Protein AF-A0A944F3D8-F1 (afdb_monomer_lite)

Foldseek 3Di:
DPDDPPDDDPDPDDDDDQQFKEKEWEWEADPDKAKWFKDKDKADPVRNDDDDTTDIDIPGDIDIDIDGQDVVIWMKMWIATHPRFKIKIFATDHDGRNHYYYHYHPADDFAKDDANRQVDAWDDDPQKTKHFIAGGAHPDPGIGMWGPQPPDPFKWKKKWKDKQNHTQWIDTTRMIMRPNHDPDWTKMKMKMWMAGRCVRNVRYGTFIFMFIDGDDDDDPDDDDDGDGDGDGDD

Structure (mmCIF, N/CA/C/O backbone):
data_AF-A0A944F3D8-F1
#
_entry.id   AF-A0A944F3D8-F1
#
loop_
_atom_site.group_PDB
_atom_site.id
_atom_site.type_symbol
_atom_site.label_atom_id
_atom_site.label_alt_id
_atom_site.label_comp_id
_atom_site.label_asym_id
_atom_site.label_entity_id
_atom_site.label_seq_id
_atom_site.pdbx_PDB_ins_code
_atom_site.Cartn_x
_atom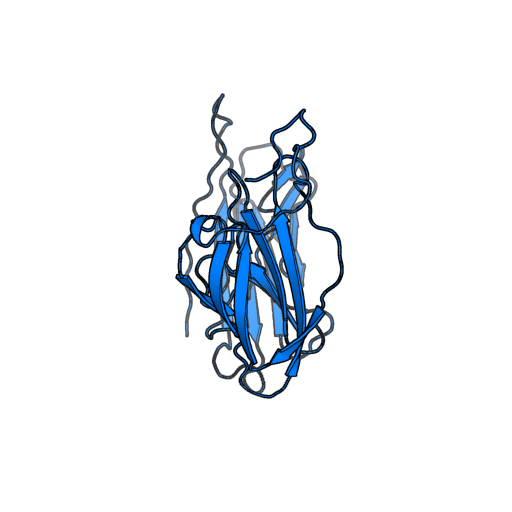_site.Cartn_y
_atom_site.Cartn_z
_atom_site.occupancy
_atom_site.B_iso_or_equiv
_atom_site.auth_seq_id
_atom_site.auth_comp_id
_atom_site.auth_asym_id
_atom_site.auth_atom_id
_atom_site.pdbx_PDB_model_num
ATOM 1 N N . MET A 1 1 ? -17.986 14.673 23.028 1.00 47.50 1 MET A N 1
ATOM 2 C CA . MET A 1 1 ? -17.639 15.920 22.305 1.00 47.50 1 MET A CA 1
ATOM 3 C C . MET A 1 1 ? -16.130 16.013 22.165 1.00 47.50 1 MET A C 1
ATOM 5 O O . MET A 1 1 ? -15.442 16.136 23.172 1.00 47.50 1 MET A O 1
ATOM 9 N N . TRP A 1 2 ? -15.619 15.924 20.935 1.00 53.28 2 TRP A N 1
ATOM 10 C CA . TRP A 1 2 ? -14.207 16.185 20.637 1.00 53.28 2 TRP A CA 1
ATOM 11 C C . TRP A 1 2 ? -13.794 17.576 21.138 1.00 53.28 2 TRP A C 1
ATOM 13 O O . TRP A 1 2 ? -14.621 18.493 21.067 1.00 53.28 2 TRP A O 1
ATOM 23 N N . PRO A 1 3 ? -12.556 17.759 21.633 1.00 54.84 3 PRO A N 1
ATOM 24 C CA . PRO A 1 3 ? -12.085 19.068 22.068 1.00 54.84 3 PRO A CA 1
ATOM 25 C C . PRO A 1 3 ? -12.292 20.096 20.952 1.00 54.84 3 PRO A C 1
ATOM 27 O O . PRO A 1 3 ? -11.832 19.899 19.827 1.00 54.84 3 PRO A O 1
ATOM 30 N N . GLN A 1 4 ? -13.005 21.183 21.245 1.00 52.41 4 GLN A N 1
ATOM 31 C CA . GLN A 1 4 ? -13.040 22.328 20.341 1.00 52.41 4 GLN A CA 1
ATOM 32 C C . GLN A 1 4 ? -11.686 23.034 20.398 1.00 52.41 4 GLN A C 1
ATOM 34 O O . GLN A 1 4 ? -11.132 23.241 21.479 1.00 52.41 4 GLN A O 1
ATOM 39 N N . CYS A 1 5 ? -11.153 23.421 19.239 1.00 55.41 5 CYS A N 1
ATOM 40 C CA . CYS A 1 5 ? -9.926 24.207 19.171 1.00 55.41 5 CYS A CA 1
ATOM 41 C C . CYS A 1 5 ? -10.058 25.479 20.029 1.00 55.41 5 CYS A C 1
ATOM 43 O O . CYS A 1 5 ? -10.957 26.286 19.802 1.00 55.41 5 CYS A O 1
ATOM 45 N N . GLY A 1 6 ? -9.150 25.665 20.993 1.00 65.12 6 GLY A N 1
ATOM 46 C CA . GLY A 1 6 ? -9.018 26.907 21.766 1.00 65.12 6 GLY A CA 1
ATOM 47 C C . GLY A 1 6 ? -9.742 26.970 23.116 1.00 65.12 6 GLY A C 1
ATOM 48 O O . GLY A 1 6 ? -9.673 28.010 23.765 1.00 65.12 6 GLY A O 1
ATOM 49 N N . ALA A 1 7 ? -10.392 25.897 23.579 1.00 69.50 7 ALA A N 1
ATOM 50 C CA . ALA A 1 7 ? -11.001 25.855 24.912 1.00 69.50 7 ALA A CA 1
ATOM 51 C C . ALA A 1 7 ? -10.661 24.554 25.651 1.00 69.50 7 ALA A C 1
ATOM 53 O O . ALA A 1 7 ? -10.756 23.469 25.082 1.00 69.50 7 ALA A O 1
ATOM 54 N N . ILE A 1 8 ? -10.302 24.662 26.935 1.00 72.31 8 ILE A N 1
ATOM 55 C CA . ILE A 1 8 ? -10.185 23.499 27.822 1.00 72.31 8 ILE A CA 1
ATOM 56 C C . ILE A 1 8 ? -11.603 23.138 28.296 1.00 72.31 8 ILE A C 1
ATOM 58 O O . ILE A 1 8 ? -12.266 23.989 28.900 1.00 72.31 8 ILE A O 1
ATOM 62 N N . PRO A 1 9 ? -12.104 21.920 28.023 1.00 71.69 9 PRO A N 1
ATOM 63 C CA . PRO A 1 9 ? -13.428 21.502 28.471 1.00 71.69 9 PRO A CA 1
ATOM 64 C C . PRO A 1 9 ? -13.556 21.526 29.999 1.00 71.69 9 PRO A C 1
ATOM 66 O O . PRO A 1 9 ? -12.615 21.191 30.714 1.00 71.69 9 PRO A O 1
ATOM 69 N N . LYS A 1 10 ? -14.745 21.885 30.506 1.00 79.75 10 LYS A N 1
ATOM 70 C CA . LYS A 1 10 ? -15.047 21.840 31.951 1.00 79.75 10 LYS A CA 1
ATOM 71 C C . LYS A 1 10 ? -15.019 20.416 32.516 1.00 79.75 10 LYS A C 1
ATOM 73 O O . LYS A 1 10 ? -14.740 20.244 33.695 1.00 79.75 10 LYS A O 1
ATOM 78 N N . ASP A 1 11 ? -15.317 19.429 31.675 1.00 80.69 11 ASP A N 1
ATOM 79 C CA . ASP A 1 11 ? -15.163 18.011 31.975 1.00 80.69 11 ASP A CA 1
ATOM 80 C C . ASP A 1 11 ? -14.028 17.449 31.118 1.00 80.69 11 ASP A C 1
ATOM 82 O O . ASP A 1 11 ? -14.107 17.441 29.889 1.00 80.69 11 ASP A O 1
ATOM 86 N N . LEU A 1 12 ? -12.957 17.016 31.779 1.00 80.56 12 LEU A N 1
ATOM 87 C CA . LEU A 1 12 ? -11.797 16.402 31.129 1.00 80.56 12 LEU A CA 1
ATOM 88 C C . LEU A 1 12 ? -12.032 14.916 30.822 1.00 80.56 12 LEU A C 1
ATOM 90 O O . LEU A 1 12 ? -11.209 14.282 30.160 1.00 80.56 12 LEU A O 1
ATOM 94 N N . THR A 1 13 ? -13.148 14.356 31.289 1.00 85.56 13 THR A N 1
ATOM 95 C CA . THR A 1 13 ? -13.528 12.968 31.058 1.00 85.56 13 THR A CA 1
ATOM 96 C C . THR A 1 13 ? -14.177 12.849 29.688 1.00 85.56 13 THR A C 1
ATOM 98 O O . THR A 1 13 ? -15.330 13.218 29.480 1.00 85.56 13 THR A O 1
ATOM 101 N N . TYR A 1 14 ? -13.442 12.297 28.728 1.00 80.25 14 TYR A N 1
ATOM 102 C CA . TYR A 1 14 ? -14.012 11.964 27.431 1.00 80.25 14 TYR A CA 1
ATOM 103 C C . TYR A 1 14 ? -14.506 10.515 27.421 1.00 80.25 14 TYR A C 1
ATOM 105 O O . TYR A 1 14 ? -13.712 9.577 27.476 1.00 80.25 14 TYR A O 1
ATOM 113 N N . GLN A 1 15 ? -15.824 10.338 27.322 1.00 85.69 15 GLN A N 1
ATOM 114 C CA . GLN A 1 15 ? -16.461 9.045 27.069 1.00 85.69 15 GLN A CA 1
ATOM 115 C C . GLN A 1 15 ? -17.162 9.111 25.709 1.00 85.69 15 GLN A C 1
ATOM 117 O O . GLN A 1 15 ? -18.172 9.810 25.592 1.00 85.69 15 GLN A O 1
ATOM 122 N N . PRO A 1 16 ? -16.633 8.445 24.668 1.00 85.25 16 PRO A N 1
ATOM 123 C CA . PRO A 1 16 ? -17.233 8.510 23.345 1.00 85.25 16 PRO A CA 1
ATOM 124 C C . PRO A 1 16 ? -18.620 7.858 23.349 1.00 85.25 16 PRO A C 1
ATOM 126 O O . PRO A 1 16 ? -18.793 6.716 23.782 1.00 85.25 16 PRO A O 1
ATOM 129 N N . GLY A 1 17 ? -19.615 8.578 22.835 1.00 87.44 17 GLY A N 1
ATOM 130 C CA . GLY A 1 17 ? -20.945 8.024 22.601 1.00 87.44 17 GLY A CA 1
ATOM 131 C C . GLY A 1 17 ? -20.974 7.067 21.404 1.00 87.44 17 GLY A C 1
ATOM 132 O O . GLY A 1 17 ? -20.078 7.057 20.561 1.00 87.44 17 GLY A O 1
ATOM 133 N N . LYS A 1 18 ? -22.070 6.308 21.256 1.00 88.19 18 LYS A N 1
ATOM 134 C CA . LYS A 1 18 ? -22.269 5.379 20.120 1.00 88.19 18 LYS A CA 1
ATOM 135 C C . LYS A 1 18 ? -22.139 6.053 18.748 1.00 88.19 18 LYS A C 1
ATOM 137 O O . LYS A 1 18 ? -21.688 5.429 17.801 1.00 88.19 18 LYS A O 1
ATOM 142 N N . ASN A 1 19 ? -22.502 7.332 18.654 1.00 91.31 19 ASN A N 1
ATOM 143 C CA . ASN A 1 19 ? -22.429 8.117 17.420 1.00 91.31 19 ASN A CA 1
ATOM 144 C C . ASN A 1 19 ? -21.061 8.794 17.205 1.00 91.31 19 ASN A C 1
ATOM 146 O O . ASN A 1 19 ? -20.907 9.535 16.242 1.00 91.31 19 ASN A O 1
ATOM 150 N N . GLU A 1 20 ? -20.087 8.584 18.095 1.00 91.12 20 GLU A N 1
ATOM 151 C CA . GLU A 1 20 ? -18.711 9.100 17.975 1.00 91.12 20 GLU A CA 1
ATOM 152 C C . GLU A 1 20 ? -17.702 7.989 17.619 1.00 91.12 20 GLU A C 1
ATOM 154 O O . GLU A 1 20 ? -16.513 8.265 17.425 1.00 91.12 20 GLU A O 1
ATOM 159 N N . LEU A 1 21 ? -18.185 6.745 17.514 1.00 95.69 21 LEU A N 1
ATOM 160 C CA . LEU A 1 21 ? -17.429 5.562 17.117 1.00 95.69 21 LEU A CA 1
ATOM 161 C C . LEU A 1 21 ? -18.091 4.885 15.919 1.00 95.69 21 LEU A C 1
ATOM 163 O O . LEU A 1 21 ? -19.311 4.905 15.780 1.00 95.69 21 LEU A O 1
ATOM 167 N N . ALA A 1 22 ? -17.288 4.238 15.088 1.00 96.88 22 ALA A N 1
ATOM 168 C CA . ALA A 1 22 ? -17.744 3.204 14.175 1.00 96.88 22 ALA A CA 1
ATOM 169 C C . ALA A 1 22 ? -17.203 1.851 14.639 1.00 96.88 22 ALA A C 1
ATOM 171 O O . ALA A 1 22 ? -16.115 1.777 15.215 1.00 96.88 22 ALA A O 1
ATOM 172 N N . VAL A 1 23 ? -17.973 0.802 14.377 1.00 97.62 23 VAL A N 1
ATOM 173 C CA . VAL A 1 23 ? -17.627 -0.584 14.690 1.00 97.62 23 VAL A CA 1
ATOM 174 C C . VAL A 1 23 ? -17.182 -1.276 13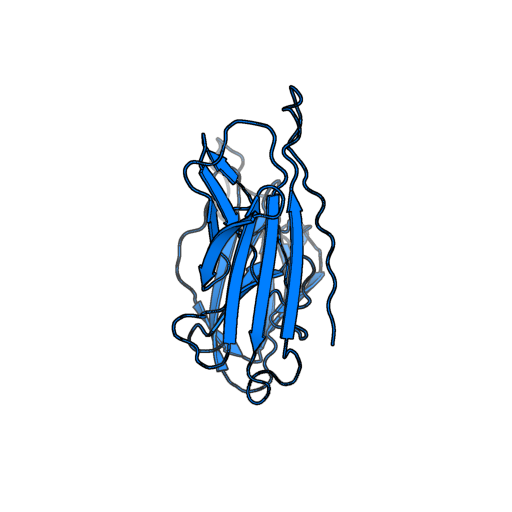.408 1.00 97.62 23 VAL A C 1
ATOM 176 O O . VAL A 1 23 ? -17.880 -1.211 12.392 1.00 97.62 23 VAL A O 1
ATOM 179 N N . LEU A 1 24 ? -16.025 -1.927 13.445 1.00 96.19 24 LEU A N 1
ATOM 180 C CA . LEU A 1 24 ? -15.514 -2.729 12.341 1.00 96.19 24 LEU A CA 1
ATOM 181 C C . LEU A 1 24 ? -15.376 -4.178 12.798 1.00 96.19 24 LEU A C 1
ATOM 183 O O . LEU A 1 24 ? -14.632 -4.461 13.734 1.00 96.19 24 LEU A O 1
ATOM 187 N N . ASP A 1 25 ? -16.061 -5.096 12.123 1.00 97.75 25 ASP A N 1
ATOM 188 C CA . ASP A 1 25 ? -15.779 -6.523 12.264 1.00 97.75 25 ASP A CA 1
ATOM 189 C C . ASP A 1 25 ? -14.608 -6.863 11.345 1.00 97.75 25 ASP A C 1
ATOM 191 O O . ASP A 1 25 ? -14.768 -7.076 10.136 1.00 97.75 25 ASP A O 1
ATOM 195 N N . THR A 1 26 ? -13.409 -6.835 11.921 1.00 95.50 26 THR A N 1
ATOM 196 C CA . THR A 1 26 ? -12.155 -7.000 11.196 1.00 95.50 26 THR A CA 1
ATOM 197 C C . THR A 1 26 ? -11.782 -8.474 11.114 1.00 95.50 26 THR A C 1
ATOM 199 O O . THR A 1 26 ? -11.637 -9.159 12.128 1.00 95.50 26 THR A O 1
ATOM 202 N N . LYS A 1 27 ? -11.592 -8.961 9.888 1.00 95.12 27 LYS A N 1
ATOM 203 C CA . LYS A 1 27 ? -11.207 -10.338 9.567 1.00 95.12 27 LYS A CA 1
ATOM 204 C C . LYS A 1 27 ? -9.865 -10.348 8.852 1.00 95.12 27 LYS A C 1
ATOM 206 O O . LYS A 1 27 ? -9.711 -9.781 7.768 1.00 95.12 27 LYS A O 1
ATOM 211 N N . PHE A 1 28 ? -8.908 -11.036 9.449 1.00 93.19 28 PHE A N 1
ATOM 212 C CA . PHE A 1 28 ? -7.548 -11.192 8.964 1.00 93.19 28 PHE A CA 1
ATOM 213 C C . PHE A 1 28 ? -7.392 -12.598 8.385 1.00 93.19 28 PHE A C 1
ATOM 215 O O . PHE A 1 28 ? -7.315 -13.585 9.120 1.00 93.19 28 PHE A O 1
ATOM 222 N N . HIS A 1 29 ? -7.373 -12.705 7.059 1.00 91.31 29 HIS A N 1
ATOM 223 C CA . HIS A 1 29 ? -7.367 -13.989 6.361 1.00 91.31 29 HIS A CA 1
ATOM 224 C C . HIS A 1 29 ? -5.953 -14.575 6.269 1.00 91.31 29 HIS A C 1
ATOM 226 O O . HIS A 1 29 ? -4.955 -13.860 6.209 1.00 91.31 29 HIS A O 1
ATOM 232 N N . GLY A 1 30 ? -5.861 -15.904 6.231 1.00 86.62 30 GLY A N 1
ATOM 233 C CA . GLY A 1 30 ? -4.598 -16.617 6.056 1.00 86.62 30 GLY A CA 1
ATOM 234 C C . GLY A 1 30 ? -4.835 -18.098 5.785 1.00 86.62 30 GLY A C 1
ATOM 235 O O . GLY A 1 30 ? -5.598 -18.746 6.494 1.00 86.62 30 GLY A O 1
ATOM 236 N N . GLY A 1 31 ? -4.184 -18.648 4.755 1.00 80.19 31 GLY A N 1
ATOM 237 C CA . GLY A 1 31 ? -4.341 -20.066 4.394 1.00 80.19 31 GLY A CA 1
ATOM 238 C C . GLY A 1 31 ? -3.665 -21.039 5.369 1.00 80.19 31 GLY A C 1
ATOM 239 O O . GLY A 1 31 ? -3.974 -22.228 5.368 1.00 80.19 31 GLY A O 1
ATOM 240 N N . LYS A 1 32 ? -2.726 -20.544 6.183 1.00 81.19 32 LYS A N 1
ATOM 241 C CA . LYS A 1 32 ? -2.022 -21.269 7.247 1.00 81.19 32 LYS A CA 1
ATOM 242 C C . LYS A 1 32 ? -1.715 -20.299 8.393 1.00 81.19 32 LYS A C 1
ATOM 244 O O . LYS A 1 32 ? -1.596 -19.101 8.123 1.00 81.19 32 LYS A O 1
ATOM 249 N N . PRO A 1 33 ? -1.528 -20.796 9.629 1.00 87.88 33 PRO A N 1
ATOM 250 C CA . PRO A 1 33 ? -1.064 -19.970 10.730 1.00 87.88 33 PRO A CA 1
ATOM 251 C C . PRO A 1 33 ? 0.238 -19.238 10.394 1.00 87.88 33 PRO A C 1
ATOM 253 O O . PRO A 1 33 ? 1.210 -19.867 9.973 1.00 87.88 33 PRO A O 1
ATOM 256 N N . ALA A 1 34 ? 0.256 -17.921 10.581 1.00 86.88 34 ALA A N 1
ATOM 257 C CA . ALA A 1 34 ? 1.432 -17.089 10.348 1.00 86.88 34 ALA A CA 1
ATOM 258 C C . ALA A 1 34 ? 1.452 -15.909 11.318 1.00 86.88 34 ALA A C 1
ATOM 260 O O . ALA A 1 34 ? 0.409 -15.335 11.624 1.00 86.88 34 ALA A O 1
ATOM 261 N N . ASP A 1 35 ? 2.638 -15.531 11.783 1.00 91.38 35 ASP A N 1
ATOM 262 C CA . ASP A 1 35 ? 2.817 -14.261 12.481 1.00 91.38 35 ASP A CA 1
ATOM 263 C C . ASP A 1 35 ? 2.851 -13.112 11.453 1.00 91.38 35 ASP A C 1
ATOM 265 O O . ASP A 1 35 ? 3.217 -13.303 10.288 1.00 91.38 35 ASP A O 1
ATOM 269 N N . GLY A 1 36 ? 2.494 -11.913 11.897 1.00 91.62 36 GLY A N 1
ATOM 270 C CA . GLY A 1 36 ? 2.729 -10.674 11.169 1.00 91.62 36 GLY A CA 1
ATOM 271 C C . GLY A 1 36 ? 2.482 -9.452 12.045 1.00 91.62 36 GLY A C 1
ATOM 272 O O . GLY A 1 36 ? 2.533 -9.545 13.277 1.00 91.62 36 GLY A O 1
ATOM 273 N N . GLY A 1 37 ? 2.262 -8.307 11.409 1.00 93.12 37 GLY A N 1
ATOM 274 C CA . GLY A 1 37 ? 2.194 -7.016 12.088 1.00 93.12 37 GLY A CA 1
ATOM 275 C C . GLY A 1 37 ? 1.069 -6.132 11.570 1.00 93.12 37 GLY A C 1
ATOM 276 O O . GLY A 1 37 ? 0.794 -6.145 10.375 1.00 93.12 37 GLY A O 1
ATOM 277 N N . GLU A 1 38 ? 0.461 -5.344 12.446 1.00 92.75 38 GLU A N 1
ATOM 278 C CA . GLU A 1 38 ? -0.573 -4.357 12.130 1.00 92.75 38 GLU A CA 1
ATOM 279 C C . GLU A 1 38 ? -0.166 -2.990 12.673 1.00 92.75 38 GLU A C 1
ATOM 281 O O . GLU A 1 38 ? 0.207 -2.851 13.832 1.00 92.75 38 GLU A O 1
ATOM 286 N N . PHE A 1 39 ? -0.274 -1.956 11.853 1.00 93.50 39 PHE A N 1
ATOM 287 C CA . PHE A 1 39 ? -0.114 -0.580 12.283 1.00 93.50 39 PHE A CA 1
ATOM 288 C C . PHE A 1 39 ? -1.303 0.244 11.802 1.00 93.50 39 PHE A C 1
ATOM 290 O O . PHE A 1 39 ? -1.504 0.396 10.597 1.00 93.50 39 PHE A O 1
ATOM 297 N N . ARG A 1 40 ? -2.070 0.803 12.741 1.00 93.19 40 ARG A N 1
ATOM 298 C CA . ARG A 1 40 ? -3.222 1.668 12.469 1.00 93.19 40 ARG A CA 1
ATOM 299 C C . ARG A 1 40 ? -3.009 3.032 13.108 1.00 93.19 40 ARG A C 1
ATOM 301 O O . ARG A 1 40 ? -2.614 3.126 14.267 1.00 93.19 40 ARG A O 1
ATOM 308 N N . TYR A 1 41 ? -3.332 4.093 12.378 1.00 93.25 41 TYR A N 1
ATOM 309 C CA . TYR A 1 41 ? -3.311 5.450 12.916 1.00 93.25 41 TYR A CA 1
ATOM 310 C C . TYR A 1 41 ? -4.425 6.315 12.336 1.00 93.25 41 TYR A C 1
ATOM 312 O O . TYR A 1 41 ? -4.889 6.115 11.208 1.00 93.25 41 TYR A O 1
ATOM 320 N N . SER A 1 42 ? -4.850 7.299 13.124 1.00 92.75 42 SER A N 1
ATOM 321 C CA . SER A 1 42 ? -5.776 8.328 12.675 1.00 92.75 42 SER A CA 1
ATOM 322 C C . SER A 1 42 ? -5.024 9.457 11.978 1.00 92.75 42 SER A C 1
ATOM 324 O O . SER A 1 42 ? -3.909 9.826 12.342 1.00 92.75 42 SER A O 1
ATOM 326 N N . ILE A 1 43 ? -5.661 10.015 10.958 1.00 91.75 43 ILE A N 1
ATOM 327 C CA . ILE A 1 43 ? -5.212 11.190 10.224 1.00 91.75 43 ILE A CA 1
ATOM 328 C C . ILE A 1 43 ? -6.202 12.300 10.548 1.00 91.75 43 ILE A C 1
ATOM 330 O O . ILE A 1 43 ? -7.396 12.178 10.263 1.00 91.75 43 ILE A O 1
ATOM 334 N N . THR A 1 44 ? -5.701 13.378 11.135 1.00 90.88 44 THR A N 1
ATOM 335 C CA . THR A 1 44 ? -6.473 14.583 11.467 1.00 90.88 44 THR A CA 1
ATOM 336 C C . THR A 1 44 ? -5.782 15.814 10.888 1.00 90.88 44 THR A C 1
ATOM 338 O O . THR A 1 44 ? -4.636 15.731 10.446 1.00 90.88 44 THR A O 1
ATOM 341 N N . ASP A 1 45 ? -6.449 16.967 10.911 1.00 86.38 45 ASP A N 1
ATOM 342 C CA . ASP A 1 45 ? -5.843 18.226 10.457 1.00 86.38 45 ASP A CA 1
ATOM 343 C C . ASP A 1 45 ? -4.613 18.609 11.298 1.00 86.38 45 ASP A C 1
ATOM 345 O O . ASP A 1 45 ? -3.627 19.125 10.775 1.00 86.38 45 ASP A O 1
ATOM 349 N N . ASN A 1 46 ? -4.643 18.306 12.599 1.00 84.38 46 ASN A N 1
ATOM 350 C CA . ASN A 1 46 ? -3.537 18.567 13.520 1.00 84.38 46 ASN A CA 1
ATOM 351 C C . ASN A 1 46 ? -2.389 17.560 13.374 1.00 84.38 46 ASN A C 1
ATOM 353 O O . ASN A 1 46 ? -1.233 17.913 13.594 1.00 84.38 46 ASN A O 1
ATOM 357 N N . PHE A 1 47 ? -2.706 16.318 13.006 1.00 85.12 47 PHE A N 1
ATOM 358 C CA . PHE A 1 47 ? -1.744 15.228 12.862 1.00 85.12 47 PHE A CA 1
ATOM 359 C C . PHE A 1 47 ? -1.972 14.511 11.526 1.00 85.12 47 PHE A C 1
ATOM 361 O O . PHE A 1 47 ? -2.681 13.501 11.471 1.00 85.12 47 PHE A O 1
ATOM 368 N N . PRO A 1 48 ? -1.385 15.026 10.429 1.00 86.50 48 PRO A N 1
ATOM 369 C CA . PRO A 1 48 ? -1.570 14.458 9.096 1.00 86.50 48 PRO A CA 1
ATOM 370 C C . PRO A 1 48 ? -0.684 13.228 8.831 1.00 86.50 48 PRO A C 1
ATOM 372 O O . PRO A 1 48 ? -0.714 12.681 7.729 1.00 86.50 48 PRO A O 1
ATOM 375 N N . VAL A 1 49 ? 0.128 12.814 9.810 1.00 85.50 49 VAL A N 1
ATOM 376 C CA . VAL A 1 49 ? 1.088 11.709 9.715 1.00 85.50 49 VAL A CA 1
ATOM 377 C C . VAL A 1 49 ? 0.946 10.772 10.912 1.00 85.50 49 VAL A C 1
ATOM 379 O O . VAL A 1 49 ? 0.702 11.224 12.029 1.00 85.50 49 VAL A O 1
ATOM 382 N N . GLY A 1 50 ? 1.128 9.475 10.670 1.00 85.25 50 GLY A N 1
ATOM 383 C CA . GLY A 1 50 ? 1.226 8.456 11.712 1.00 85.25 50 GLY A CA 1
ATOM 384 C C . GLY A 1 50 ? 2.678 8.118 12.024 1.00 85.25 50 GLY A C 1
ATOM 385 O O . GLY A 1 50 ? 3.508 8.045 11.119 1.00 85.25 50 GLY A O 1
ATOM 386 N N . PHE A 1 51 ? 2.976 7.877 13.297 1.00 85.56 51 PHE A N 1
ATOM 387 C CA . PHE A 1 51 ? 4.268 7.374 13.753 1.00 85.56 51 PHE A CA 1
ATOM 388 C C . PHE A 1 51 ? 4.046 6.228 14.738 1.00 85.56 51 PHE A C 1
ATOM 390 O O . PHE A 1 51 ? 3.189 6.327 15.614 1.00 85.56 51 PHE A O 1
ATOM 397 N N . GLY A 1 52 ? 4.808 5.148 14.593 1.00 88.19 52 GLY A N 1
ATOM 398 C CA . GLY A 1 52 ? 4.702 3.977 15.452 1.00 88.19 52 GLY A CA 1
ATOM 399 C C . GLY A 1 52 ? 5.383 2.758 14.847 1.00 88.19 52 GLY A C 1
ATOM 400 O O . GLY A 1 52 ? 6.184 2.873 13.918 1.00 88.19 52 GLY A O 1
ATOM 401 N N . PHE A 1 53 ? 5.066 1.594 15.399 1.00 88.12 53 PHE A N 1
ATOM 402 C CA . PHE A 1 53 ? 5.583 0.298 14.978 1.00 88.12 53 PHE A CA 1
ATOM 403 C C . PHE A 1 53 ? 4.421 -0.687 14.799 1.00 88.12 53 PHE A C 1
ATOM 405 O O . PHE A 1 53 ? 3.396 -0.529 15.463 1.00 88.12 53 PHE A O 1
ATOM 412 N N . PRO A 1 54 ? 4.559 -1.698 13.923 1.00 90.88 54 PRO A N 1
ATOM 413 C CA . PRO A 1 54 ? 3.556 -2.746 13.806 1.00 90.88 54 PRO A CA 1
ATOM 414 C C . PRO A 1 54 ? 3.393 -3.523 15.119 1.00 90.88 54 PRO A C 1
ATOM 416 O O . PRO A 1 54 ? 4.366 -4.033 15.678 1.00 90.88 54 PRO A O 1
ATOM 419 N N . GLU A 1 55 ? 2.157 -3.642 15.589 1.00 92.31 55 GLU A N 1
ATOM 420 C CA . GLU A 1 55 ? 1.759 -4.524 16.678 1.00 92.31 55 GLU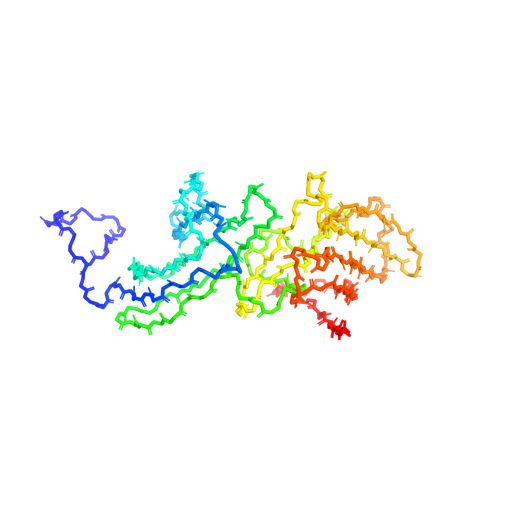 A CA 1
ATOM 421 C C . GLU A 1 55 ? 1.644 -5.963 16.179 1.00 92.31 55 GLU A C 1
ATOM 423 O O . GLU A 1 55 ? 1.231 -6.216 15.048 1.00 92.31 55 GLU A O 1
ATOM 428 N N . LYS A 1 56 ? 2.014 -6.930 17.022 1.00 93.25 56 LYS A N 1
ATOM 429 C CA . LYS A 1 56 ? 2.013 -8.340 16.631 1.00 93.25 56 LYS A CA 1
ATOM 430 C C . LYS A 1 56 ? 0.584 -8.857 16.458 1.00 93.25 56 LYS A C 1
ATOM 432 O O . LYS A 1 56 ? -0.224 -8.778 17.379 1.00 93.25 56 LYS A O 1
ATOM 437 N N . ILE A 1 57 ? 0.333 -9.518 15.334 1.00 92.31 57 ILE A N 1
ATOM 438 C CA . ILE A 1 57 ? -0.890 -10.280 15.079 1.00 92.31 57 ILE A CA 1
ATOM 439 C C . ILE A 1 57 ? -0.540 -11.677 14.558 1.00 92.31 57 ILE A C 1
ATOM 441 O O . ILE A 1 57 ? 0.522 -11.895 13.970 1.00 92.31 57 ILE A O 1
ATOM 445 N N . ARG A 1 58 ? -1.423 -12.648 14.797 1.00 92.69 58 ARG A N 1
ATOM 446 C CA . ARG A 1 58 ? -1.327 -13.994 14.230 1.00 92.69 58 ARG A CA 1
ATOM 447 C C . ARG A 1 58 ? -2.527 -14.250 13.330 1.00 92.69 58 ARG A C 1
ATOM 449 O O . ARG A 1 58 ? -3.657 -14.109 13.772 1.00 92.69 58 ARG A O 1
ATOM 456 N N . PHE A 1 59 ? -2.266 -14.642 12.092 1.00 89.31 59 PHE A N 1
ATOM 457 C CA . PHE A 1 59 ? -3.273 -14.977 11.090 1.00 89.31 59 PHE A CA 1
ATOM 458 C C . PHE A 1 59 ? -3.604 -16.477 11.129 1.00 89.31 59 PHE A C 1
ATOM 460 O O . PHE A 1 59 ? -2.701 -17.266 11.416 1.00 89.31 59 PHE A O 1
ATOM 467 N N . PRO A 1 60 ? -4.833 -16.892 10.770 1.00 92.75 60 PRO A N 1
ATOM 468 C CA . PRO A 1 60 ? -6.010 -16.036 10.635 1.00 92.75 60 PRO A CA 1
ATOM 469 C C . PRO A 1 60 ? -6.503 -15.537 12.005 1.00 92.75 60 PRO A C 1
ATOM 471 O O . PRO A 1 60 ? -6.289 -16.199 13.021 1.00 92.75 60 PRO A O 1
ATOM 474 N N . ALA A 1 61 ? -7.170 -14.386 12.026 1.00 94.06 61 ALA A N 1
ATOM 475 C CA . ALA A 1 61 ? -7.761 -13.810 13.234 1.00 94.06 61 ALA A CA 1
ATOM 476 C C . ALA A 1 61 ? -9.021 -13.003 12.913 1.00 94.06 61 ALA A C 1
ATOM 478 O O . ALA A 1 61 ? -9.195 -12.525 11.793 1.00 94.06 61 ALA A O 1
ATOM 479 N N . GLU A 1 62 ? -9.868 -12.810 13.919 1.00 96.31 62 GLU A N 1
ATOM 480 C CA . GLU A 1 62 ? -11.014 -11.906 13.862 1.00 96.31 62 GLU A CA 1
ATOM 481 C C . GLU A 1 62 ? -11.045 -11.045 15.126 1.00 96.31 62 GLU A C 1
ATOM 483 O O . GLU A 1 62 ? -10.698 -11.514 16.216 1.00 96.31 62 GLU A O 1
ATOM 488 N N . ARG A 1 63 ? -11.427 -9.777 14.978 1.00 96.56 63 ARG A N 1
ATOM 489 C CA . ARG A 1 63 ? -11.537 -8.817 16.078 1.00 96.56 63 ARG A CA 1
ATOM 490 C C . ARG A 1 63 ? -12.570 -7.750 15.743 1.00 96.56 63 ARG A C 1
ATOM 492 O O . ARG A 1 63 ? -12.634 -7.285 14.611 1.00 96.56 63 ARG A O 1
ATOM 499 N N . THR A 1 64 ? -13.323 -7.320 16.749 1.00 97.62 64 THR A N 1
ATOM 500 C CA . THR A 1 64 ? -14.139 -6.108 16.653 1.00 97.62 64 THR A CA 1
ATOM 501 C C . THR A 1 64 ? -13.287 -4.896 17.013 1.00 97.62 64 THR A C 1
ATOM 503 O O . THR A 1 64 ? -12.805 -4.783 18.142 1.00 97.62 64 THR A O 1
ATOM 506 N N . ASP A 1 65 ? -13.121 -3.985 16.060 1.00 95.38 65 ASP A N 1
ATOM 507 C CA . ASP A 1 65 ? -12.420 -2.722 16.247 1.00 95.38 65 ASP A CA 1
ATOM 508 C C . ASP A 1 65 ? -13.410 -1.572 16.430 1.00 95.38 65 ASP A C 1
ATOM 510 O O . ASP A 1 65 ? -14.440 -1.491 15.758 1.00 95.38 65 ASP A O 1
ATOM 514 N N . TYR A 1 66 ? -13.059 -0.633 17.305 1.00 95.31 66 TYR A N 1
ATOM 515 C CA . TYR A 1 66 ? -13.789 0.618 17.481 1.00 95.31 66 TYR A CA 1
ATOM 516 C C . TYR A 1 66 ? -12.911 1.768 17.005 1.00 95.31 66 TYR A C 1
ATOM 518 O O . TYR A 1 66 ? -11.831 1.999 17.551 1.00 95.31 66 TYR A O 1
ATOM 526 N N . VAL A 1 67 ? -13.373 2.501 15.995 1.00 94.88 67 VAL A N 1
ATOM 527 C CA . VAL A 1 67 ? -12.626 3.620 15.408 1.00 94.88 67 VAL A CA 1
ATOM 528 C C . VAL A 1 67 ? -13.360 4.932 15.635 1.00 94.88 67 VAL A C 1
ATOM 530 O O . VAL A 1 67 ? -14.579 5.011 15.493 1.00 94.88 67 VAL A O 1
ATOM 533 N N . SER A 1 68 ? -12.625 5.984 15.988 1.00 93.00 68 SER A N 1
ATOM 534 C CA . SER A 1 68 ? -13.200 7.320 16.133 1.00 93.00 68 SER A CA 1
ATOM 535 C C . SER A 1 68 ? -13.612 7.935 14.798 1.00 93.00 68 SER A C 1
ATOM 537 O O . SER A 1 68 ? -13.016 7.664 13.752 1.00 93.00 68 SER A O 1
ATOM 539 N N . THR A 1 69 ? -14.640 8.784 14.855 1.00 93.88 69 THR A N 1
ATOM 540 C CA . THR A 1 69 ? -15.298 9.372 13.678 1.00 93.88 69 THR A CA 1
ATOM 541 C C . THR A 1 69 ? -15.347 10.900 13.744 1.00 93.88 69 THR A C 1
ATOM 543 O O . THR A 1 69 ? -16.377 11.507 13.440 1.00 93.88 69 THR A O 1
ATOM 546 N N . GLY A 1 70 ? -14.269 11.534 14.215 1.00 88.38 70 GLY A N 1
ATOM 547 C CA . GLY A 1 70 ? -14.175 12.992 14.279 1.00 88.38 70 GLY A CA 1
ATOM 548 C C . GLY A 1 70 ? -14.365 13.651 12.907 1.00 88.38 70 GLY A C 1
ATOM 549 O O . GLY A 1 70 ? -14.110 13.051 11.863 1.00 88.38 70 GLY A O 1
ATOM 550 N N . SER A 1 71 ? -14.813 14.909 12.888 1.00 86.19 71 SER A N 1
ATOM 551 C CA . SER A 1 71 ? -14.970 15.657 11.634 1.00 86.19 71 SER A CA 1
ATOM 552 C C . SER A 1 71 ? -13.634 15.759 10.894 1.00 86.19 71 SER A C 1
ATOM 554 O O . SER A 1 71 ? -12.633 16.148 11.487 1.00 86.19 71 SER A O 1
ATOM 556 N N . GLY A 1 72 ? -13.613 15.393 9.610 1.00 86.56 72 GLY A N 1
ATOM 557 C CA . GLY A 1 72 ? -12.392 15.376 8.792 1.00 86.56 72 GLY A CA 1
ATOM 558 C C . GLY A 1 72 ? -11.398 14.257 9.136 1.00 86.56 72 GLY A C 1
ATOM 559 O O . GLY A 1 72 ? -10.421 14.075 8.408 1.00 86.56 72 GLY A O 1
ATOM 560 N N . GLN A 1 73 ? -11.653 13.475 10.191 1.00 92.44 73 GLN A N 1
ATOM 561 C CA . GLN A 1 73 ? -10.789 12.377 10.597 1.00 92.44 73 GLN A CA 1
ATOM 562 C C . GLN A 1 73 ? -10.860 11.233 9.584 1.00 92.44 73 GLN A C 1
ATOM 564 O O . GLN A 1 73 ? -11.935 10.780 9.181 1.00 92.44 73 GLN A O 1
ATOM 569 N N . ARG A 1 74 ? -9.687 10.735 9.209 1.00 93.56 74 ARG A N 1
ATOM 570 C CA . ARG A 1 74 ? -9.512 9.522 8.408 1.00 93.56 74 ARG A CA 1
ATOM 571 C C . ARG A 1 74 ? -8.668 8.517 9.175 1.00 93.56 74 ARG A C 1
ATOM 573 O O . ARG A 1 74 ? -8.051 8.855 10.183 1.00 93.56 74 ARG A O 1
ATOM 580 N N . TRP A 1 75 ? -8.624 7.295 8.679 1.00 93.81 75 TRP A N 1
ATOM 581 C CA . TRP A 1 75 ? -7.778 6.232 9.208 1.00 93.81 75 TRP A CA 1
ATOM 582 C C . TRP A 1 75 ? -6.858 5.700 8.130 1.00 93.81 75 TRP A C 1
ATOM 584 O O . TRP A 1 75 ? -7.200 5.753 6.953 1.00 93.81 75 TRP A O 1
ATOM 594 N N . HIS A 1 76 ? -5.694 5.204 8.521 1.00 93.56 76 HIS A N 1
ATOM 595 C CA . HIS A 1 76 ? -4.819 4.455 7.637 1.00 93.56 76 HIS A CA 1
ATOM 596 C C . HIS A 1 76 ? -4.227 3.264 8.378 1.00 93.56 76 HIS A C 1
ATOM 598 O O . HIS A 1 76 ? -3.928 3.342 9.572 1.00 93.56 76 HIS A O 1
ATOM 604 N N . GLU A 1 77 ? -4.067 2.172 7.646 1.00 93.88 77 GLU A N 1
ATOM 605 C CA . GLU A 1 77 ? -3.623 0.886 8.151 1.00 93.88 77 GLU A CA 1
ATOM 606 C C . GLU A 1 77 ? -2.557 0.309 7.230 1.00 93.88 77 GLU A C 1
ATOM 608 O O . GLU A 1 77 ? -2.695 0.343 6.005 1.00 93.88 77 GLU A O 1
ATOM 613 N N . SER A 1 78 ? -1.506 -0.236 7.827 1.00 93.19 78 SER A N 1
ATOM 614 C CA . SER A 1 78 ? -0.524 -1.081 7.162 1.00 93.19 78 SER A CA 1
ATOM 615 C C . SER A 1 78 ? -0.447 -2.409 7.899 1.00 93.19 78 SER A C 1
ATOM 617 O O . SER A 1 78 ? -0.263 -2.446 9.116 1.00 93.19 78 SER A O 1
ATOM 619 N N . LEU A 1 79 ? -0.615 -3.502 7.165 1.00 93.38 79 LEU A N 1
ATOM 620 C CA . LEU A 1 79 ? -0.509 -4.849 7.693 1.00 93.38 79 LEU A CA 1
ATOM 621 C C . LEU A 1 79 ? 0.572 -5.610 6.954 1.00 93.38 79 LEU A C 1
ATOM 623 O O . LEU A 1 79 ? 0.703 -5.497 5.742 1.00 93.38 79 LEU A O 1
ATOM 627 N N . THR A 1 80 ? 1.278 -6.472 7.664 1.00 92.25 80 THR A N 1
ATOM 628 C CA . THR A 1 80 ? 2.264 -7.392 7.102 1.00 92.25 80 THR A CA 1
ATOM 629 C C . THR A 1 80 ? 1.882 -8.824 7.442 1.00 92.25 80 THR A C 1
ATOM 631 O O . THR A 1 80 ? 1.469 -9.103 8.567 1.00 92.25 80 THR A O 1
ATOM 634 N N . SER A 1 81 ? 2.004 -9.731 6.472 1.00 85.75 81 SER A N 1
ATOM 635 C CA . SER A 1 81 ? 1.725 -11.161 6.651 1.00 85.75 81 SER A CA 1
ATOM 636 C C . SER A 1 81 ? 2.948 -12.022 6.339 1.00 85.75 81 SER A C 1
ATOM 638 O O . SER A 1 81 ? 3.705 -11.755 5.396 1.00 85.75 81 SER A O 1
ATOM 640 N N . GLY A 1 82 ? 3.139 -13.071 7.148 1.00 72.38 82 GLY A N 1
ATOM 641 C CA . GLY A 1 82 ? 4.395 -13.810 7.217 1.00 72.38 82 GLY A CA 1
ATOM 642 C C . GLY A 1 82 ? 5.516 -12.919 7.764 1.00 72.38 82 GLY A C 1
ATOM 643 O O . GLY A 1 82 ? 5.270 -11.757 8.077 1.00 72.38 82 GLY A O 1
ATOM 644 N N . PRO A 1 83 ? 6.758 -13.412 7.870 1.00 64.62 83 PRO A N 1
ATOM 645 C CA . PRO A 1 83 ? 7.910 -12.596 8.266 1.00 64.62 83 PRO A CA 1
ATOM 646 C C . PRO A 1 83 ? 8.238 -11.521 7.200 1.00 64.62 83 PRO A C 1
ATOM 648 O O . PRO A 1 83 ? 9.236 -11.624 6.501 1.00 64.62 83 PRO A O 1
ATOM 651 N N . GLY A 1 84 ? 7.363 -10.523 7.028 1.00 63.19 84 GLY A N 1
ATOM 652 C CA . GLY A 1 84 ? 7.495 -9.401 6.095 1.00 63.19 84 GLY A CA 1
ATOM 653 C C . GLY A 1 84 ? 7.208 -9.704 4.622 1.00 63.19 84 GLY A C 1
ATOM 654 O O . GLY A 1 84 ? 7.497 -8.866 3.780 1.00 63.19 84 GLY A O 1
ATOM 655 N N . ALA A 1 85 ? 6.645 -10.868 4.276 1.00 80.56 85 ALA A N 1
ATOM 656 C CA . ALA A 1 85 ? 6.560 -11.289 2.874 1.00 80.56 85 ALA A CA 1
ATOM 657 C C . ALA A 1 85 ? 5.668 -10.374 2.016 1.00 80.56 85 ALA A C 1
ATOM 659 O O . ALA A 1 85 ? 6.025 -10.065 0.881 1.00 80.56 85 ALA A O 1
ATOM 660 N N . ILE A 1 86 ? 4.515 -9.953 2.546 1.00 88.81 86 ILE A N 1
ATOM 661 C CA . ILE A 1 86 ? 3.610 -9.002 1.889 1.00 88.81 86 ILE A CA 1
ATOM 662 C C . ILE A 1 86 ? 3.142 -7.966 2.903 1.00 88.81 86 ILE A C 1
ATOM 664 O O . ILE A 1 86 ? 2.680 -8.329 3.984 1.00 88.81 86 ILE A O 1
ATOM 668 N N . GLU A 1 87 ? 3.205 -6.697 2.514 1.00 92.50 87 GLU A N 1
ATOM 669 C CA . GLU A 1 87 ? 2.556 -5.568 3.173 1.00 92.50 87 GLU A CA 1
ATOM 670 C C . GLU A 1 87 ? 1.278 -5.190 2.407 1.00 92.50 87 GLU A C 1
ATOM 672 O O . GLU A 1 87 ? 1.327 -5.051 1.189 1.00 92.50 87 GLU A O 1
ATOM 677 N N . GLN A 1 88 ? 0.154 -4.983 3.092 1.00 93.62 88 GLN A N 1
ATOM 678 C CA . GLN A 1 88 ? -1.059 -4.355 2.560 1.00 93.62 88 GLN A CA 1
ATOM 679 C C . GLN A 1 88 ? -1.261 -3.011 3.240 1.00 93.62 88 GLN A C 1
ATOM 681 O O . GLN A 1 88 ? -1.274 -2.933 4.465 1.00 93.62 88 GLN A O 1
ATOM 686 N N . ARG A 1 89 ? -1.472 -1.963 2.452 1.00 93.75 89 ARG A N 1
ATOM 687 C CA . ARG A 1 89 ? -1.841 -0.639 2.954 1.00 93.75 89 ARG A CA 1
ATOM 688 C C . ARG A 1 89 ? -3.272 -0.325 2.576 1.00 93.75 89 ARG A C 1
ATOM 690 O O . ARG A 1 89 ? -3.629 -0.464 1.405 1.00 93.75 89 ARG A O 1
ATOM 697 N N . SER A 1 90 ? -4.067 0.137 3.533 1.00 93.06 90 SER A N 1
ATOM 698 C CA . SER A 1 90 ? -5.416 0.620 3.255 1.00 93.06 90 SER A CA 1
ATOM 699 C C . SER A 1 90 ? -5.364 1.902 2.435 1.00 93.06 90 SER A C 1
ATOM 701 O O . SER A 1 90 ? -4.344 2.584 2.346 1.00 93.06 90 SER A O 1
ATOM 703 N N . GLY A 1 91 ? -6.524 2.320 1.949 1.00 91.88 91 GLY A N 1
ATOM 704 C CA . GLY A 1 91 ? -6.777 3.709 1.620 1.00 91.88 91 GLY A CA 1
ATOM 705 C C . GLY A 1 91 ? -6.690 4.639 2.826 1.00 91.88 91 GLY A C 1
ATOM 706 O O . GLY A 1 91 ? -6.029 4.363 3.831 1.00 91.88 91 GLY A O 1
ATOM 707 N N . THR A 1 92 ? -7.431 5.740 2.743 1.00 91.94 92 THR A N 1
ATOM 708 C CA . THR A 1 92 ? -7.661 6.622 3.895 1.00 91.94 92 THR A CA 1
ATOM 709 C C . THR A 1 92 ? -9.152 6.789 4.201 1.00 91.94 92 THR A C 1
ATOM 711 O O . THR A 1 92 ? -9.692 7.885 4.023 1.00 91.94 92 THR A O 1
ATOM 714 N N . PRO A 1 93 ? -9.863 5.707 4.576 1.00 91.81 93 PRO A N 1
ATOM 715 C CA . PRO A 1 93 ? -11.302 5.765 4.794 1.00 91.81 93 PRO A CA 1
ATOM 716 C C . PRO A 1 93 ? -11.675 6.743 5.913 1.00 91.81 93 PRO A C 1
ATOM 718 O O . PRO A 1 93 ? -10.959 6.899 6.905 1.00 91.81 93 PRO A O 1
ATOM 721 N N . ALA A 1 94 ? -12.831 7.380 5.746 1.00 92.44 94 ALA A N 1
ATOM 722 C CA . ALA A 1 94 ? -13.533 8.074 6.815 1.00 92.44 94 ALA A CA 1
ATOM 723 C C . ALA A 1 94 ? -14.711 7.204 7.260 1.00 92.44 94 ALA A C 1
ATOM 725 O O . ALA A 1 94 ? -15.481 6.726 6.424 1.00 92.44 94 ALA A O 1
ATOM 726 N N . SER A 1 95 ? -14.857 7.020 8.568 1.00 91.56 95 SER A N 1
ATOM 727 C CA . SER A 1 95 ? -15.949 6.236 9.142 1.00 91.56 95 SER A CA 1
ATOM 728 C C . SER A 1 95 ? -17.066 7.149 9.627 1.00 91.56 95 SER A C 1
ATOM 730 O O . SER A 1 95 ? -16.819 8.233 10.158 1.00 91.56 95 SER A O 1
ATOM 732 N N . ARG A 1 96 ? -18.315 6.706 9.470 1.00 94.19 96 ARG A N 1
ATOM 733 C CA . ARG A 1 96 ? -19.483 7.421 9.994 1.00 94.19 96 ARG A CA 1
ATOM 734 C C . ARG A 1 96 ? -19.776 6.959 11.420 1.00 94.19 96 ARG A C 1
ATOM 736 O O . ARG A 1 96 ? -19.861 5.761 11.669 1.00 94.19 96 ARG A O 1
ATOM 743 N N . GLY A 1 97 ? -19.983 7.894 12.340 1.00 95.56 97 GLY A N 1
ATOM 744 C CA . GLY A 1 97 ? -20.381 7.572 13.711 1.00 95.56 97 GLY A CA 1
ATOM 745 C C . GLY A 1 97 ? -21.668 6.742 13.776 1.00 95.56 97 GLY A C 1
ATOM 746 O O . GLY A 1 97 ? -22.609 6.995 13.019 1.00 95.56 97 GLY A O 1
ATOM 747 N N . GLY A 1 98 ? -21.694 5.733 14.645 1.00 95.88 98 GLY A N 1
ATOM 748 C CA . GLY A 1 98 ? -22.776 4.757 14.785 1.00 95.88 98 GLY A CA 1
ATOM 749 C C . GLY A 1 98 ? -22.845 3.710 13.671 1.00 95.88 98 GLY A C 1
ATOM 750 O O . GLY A 1 98 ? -23.752 2.882 13.686 1.00 95.88 98 GLY A O 1
ATOM 751 N N . SER A 1 99 ? -21.932 3.742 12.692 1.00 96.56 99 SER A N 1
ATOM 752 C CA . SER A 1 99 ? -21.897 2.727 11.636 1.00 96.56 99 SER A CA 1
ATOM 753 C C . SER A 1 99 ? -21.252 1.428 12.104 1.00 96.56 99 SER A C 1
ATOM 755 O O . SER A 1 99 ? -20.442 1.409 13.032 1.00 96.56 99 SER A O 1
ATOM 757 N N . HIS A 1 100 ? -21.618 0.351 11.416 1.00 97.31 100 HIS A N 1
ATOM 758 C CA . HIS A 1 100 ? -21.055 -0.980 11.578 1.00 97.31 100 HIS A CA 1
ATOM 759 C C . HIS A 1 100 ? -20.738 -1.522 10.184 1.00 97.31 100 HIS A C 1
ATOM 761 O O . HIS A 1 100 ? -21.607 -1.500 9.310 1.00 97.31 100 HIS A O 1
ATOM 767 N N . ALA A 1 101 ? -19.498 -1.944 9.954 1.00 94.69 101 ALA A N 1
ATOM 768 C CA . ALA A 1 101 ? -19.063 -2.511 8.682 1.00 94.69 101 ALA A CA 1
ATOM 769 C C . ALA A 1 101 ? -18.110 -3.697 8.884 1.00 94.69 101 ALA A C 1
ATOM 771 O O . ALA A 1 101 ? -17.491 -3.833 9.934 1.00 94.69 101 ALA A O 1
ATOM 772 N N . GLU A 1 102 ? -17.961 -4.533 7.858 1.00 94.81 102 GLU A N 1
ATOM 773 C CA . GLU A 1 102 ? -16.888 -5.529 7.815 1.00 94.81 102 GLU A CA 1
ATOM 774 C C . GLU A 1 102 ? -15.613 -4.920 7.217 1.00 94.81 102 GLU A C 1
ATOM 776 O O . GLU A 1 102 ? -15.669 -4.203 6.212 1.00 94.81 102 GLU A O 1
ATOM 781 N N . LEU A 1 103 ? -14.456 -5.282 7.772 1.00 93.81 103 LEU A N 1
ATOM 782 C CA . LEU A 1 103 ? -13.138 -4.985 7.209 1.00 93.81 103 LEU A CA 1
ATOM 783 C C . LEU A 1 103 ? -12.392 -6.299 6.988 1.00 93.81 103 LEU A C 1
ATOM 785 O O . LEU A 1 103 ? -12.241 -7.101 7.900 1.00 93.81 103 LEU A O 1
ATOM 789 N N . ASN A 1 104 ? -11.940 -6.555 5.763 1.00 93.94 104 ASN A N 1
ATOM 790 C CA . ASN A 1 104 ? -11.274 -7.809 5.424 1.00 93.94 104 ASN A CA 1
ATOM 791 C C . ASN A 1 104 ? -9.857 -7.537 4.925 1.00 93.94 104 ASN A C 1
ATOM 793 O O . ASN A 1 104 ? -9.683 -6.744 4.004 1.00 93.94 104 ASN A O 1
ATOM 797 N N . TRP A 1 105 ? -8.888 -8.260 5.476 1.00 93.50 105 TRP A N 1
ATOM 798 C CA . TRP A 1 105 ? -7.475 -8.178 5.113 1.00 93.50 105 TRP A CA 1
ATOM 799 C C . TRP A 1 105 ? -6.955 -9.505 4.571 1.00 93.50 105 TRP A C 1
ATOM 801 O O . TRP A 1 105 ? -7.278 -10.565 5.104 1.00 93.50 105 TRP A O 1
ATOM 811 N N . PHE A 1 106 ? -6.112 -9.443 3.542 1.00 90.88 106 PHE A N 1
ATOM 812 C CA . PHE A 1 106 ? -5.490 -10.581 2.858 1.00 90.88 106 PHE A CA 1
ATOM 813 C C . PHE A 1 106 ? -6.488 -11.558 2.225 1.00 90.88 106 PHE A C 1
ATOM 815 O O . PHE A 1 106 ? -6.219 -12.758 2.109 1.00 90.88 106 PHE A O 1
ATOM 822 N N . LYS A 1 107 ? -7.645 -11.058 1.776 1.00 87.31 107 LYS A N 1
ATOM 823 C CA . LYS A 1 107 ? -8.554 -11.869 0.963 1.00 87.31 107 LYS A CA 1
ATOM 824 C C . LYS A 1 107 ? -7.914 -12.200 -0.396 1.00 87.31 107 LYS A C 1
ATOM 826 O O . LYS A 1 107 ? -7.431 -11.292 -1.074 1.00 87.31 107 LYS A O 1
ATOM 831 N N . PRO A 1 108 ? -7.937 -13.469 -0.838 1.00 79.50 108 PRO A N 1
ATOM 832 C CA . PRO A 1 108 ? -7.561 -13.811 -2.208 1.00 79.50 108 PRO A CA 1
ATOM 833 C C . PRO A 1 108 ? -8.556 -13.188 -3.206 1.00 79.50 108 PRO A C 1
ATOM 835 O O . PRO A 1 108 ? -9.727 -13.006 -2.883 1.00 79.50 108 PRO A O 1
ATOM 838 N N . VAL A 1 109 ? -8.175 -12.876 -4.445 1.00 82.88 109 VAL A N 1
ATOM 839 C CA . VAL A 1 109 ? -6.877 -13.054 -5.130 1.00 82.88 109 VAL A CA 1
ATOM 840 C C . VAL A 1 109 ? -6.043 -11.770 -5.036 1.00 82.88 109 VAL A C 1
ATOM 842 O O . VAL A 1 109 ? -6.603 -10.681 -5.104 1.00 82.88 109 VAL A O 1
ATOM 845 N N . LEU A 1 110 ? -4.713 -11.883 -4.922 1.00 87.38 110 LEU A N 1
ATOM 846 C CA . LEU A 1 110 ? -3.826 -10.714 -4.950 1.00 87.38 110 LEU A CA 1
ATOM 847 C C . LEU A 1 110 ? -3.711 -10.150 -6.372 1.00 87.38 110 LEU A C 1
ATOM 849 O O . LEU A 1 110 ? -3.466 -10.898 -7.320 1.00 87.38 110 LEU A O 1
ATOM 853 N N . HIS A 1 111 ? -3.838 -8.837 -6.523 1.00 86.06 111 HIS A N 1
ATOM 854 C CA . HIS A 1 111 ? -3.784 -8.152 -7.806 1.00 86.06 111 HIS A CA 1
ATOM 855 C C . HIS A 1 111 ? -3.109 -6.775 -7.716 1.00 86.06 111 HIS A C 1
ATOM 857 O O . HIS A 1 111 ? -3.107 -6.121 -6.675 1.00 86.06 111 HIS A O 1
ATOM 863 N N . PRO A 1 112 ? -2.583 -6.248 -8.832 1.00 87.31 112 PRO A N 1
ATOM 864 C CA . PRO A 1 112 ? -2.088 -4.880 -8.860 1.00 87.31 112 PRO A CA 1
ATOM 865 C C . PRO A 1 112 ? -3.193 -3.863 -8.533 1.00 87.31 112 PRO A C 1
ATOM 867 O O . PRO A 1 112 ? -4.259 -3.870 -9.155 1.00 87.31 112 PRO A O 1
ATOM 870 N N . TRP A 1 113 ? -2.919 -2.933 -7.617 1.00 87.56 113 TRP A N 1
ATOM 871 C CA . TRP A 1 113 ? -3.830 -1.842 -7.253 1.00 87.56 113 TRP A CA 1
ATOM 872 C C . TRP A 1 113 ? -3.044 -0.562 -6.936 1.00 87.56 113 TRP A C 1
ATOM 874 O O . TRP A 1 113 ? -1.953 -0.625 -6.378 1.00 87.56 113 TRP A O 1
ATOM 884 N N . LEU A 1 114 ? -3.551 0.606 -7.357 1.00 87.12 114 LEU A N 1
ATOM 885 C CA . LEU A 1 114 ? -2.992 1.919 -6.973 1.00 87.12 114 LEU A CA 1
ATOM 886 C C . LEU A 1 114 ? -3.975 2.595 -6.030 1.00 87.12 114 LEU A C 1
ATOM 888 O O . LEU A 1 114 ? -4.736 3.467 -6.455 1.00 87.12 114 LEU A O 1
ATOM 892 N N . GLY A 1 115 ? -3.990 2.149 -4.782 1.00 84.81 115 GLY A N 1
ATOM 893 C CA . GLY A 1 115 ? -4.915 2.684 -3.803 1.00 84.81 115 GLY A CA 1
ATOM 894 C C . GLY A 1 115 ? -4.522 4.065 -3.302 1.00 84.81 115 GLY A C 1
ATOM 895 O O . GLY A 1 115 ? -3.421 4.567 -3.555 1.00 84.81 115 GLY A O 1
ATOM 896 N N . THR A 1 116 ? -5.426 4.702 -2.563 1.00 85.44 116 THR A N 1
ATOM 897 C CA . THR A 1 116 ? -5.196 6.068 -2.064 1.00 85.44 116 THR A CA 1
ATOM 898 C C . THR A 1 116 ? -4.113 6.142 -0.983 1.00 85.44 116 THR A C 1
ATOM 900 O O . THR A 1 116 ? -3.537 7.208 -0.773 1.00 85.44 116 THR A O 1
ATOM 903 N N . GLY A 1 117 ? -3.773 5.012 -0.354 1.00 77.81 117 GLY A N 1
ATOM 904 C CA . GLY A 1 117 ? -2.703 4.880 0.640 1.00 77.81 117 GLY A CA 1
ATOM 905 C C . GLY A 1 117 ? -1.314 4.554 0.085 1.00 77.81 117 GLY A C 1
ATOM 906 O O . GLY A 1 117 ? -0.415 4.204 0.844 1.00 77.81 117 GLY A O 1
ATOM 907 N N . LEU A 1 118 ? -1.103 4.678 -1.228 1.00 79.88 118 LEU A N 1
ATOM 908 C CA . LEU A 1 118 ? 0.156 4.356 -1.919 1.00 79.88 118 LEU A CA 1
ATOM 909 C C . LEU A 1 118 ? 1.387 5.148 -1.404 1.00 79.88 118 LEU A C 1
ATOM 911 O O . LEU A 1 118 ? 2.526 4.822 -1.738 1.00 79.88 118 LEU A O 1
ATOM 915 N N . GLY A 1 119 ? 1.182 6.190 -0.592 1.00 74.00 119 GLY A N 1
ATOM 916 C CA . GLY A 1 119 ? 2.215 7.088 -0.063 1.00 74.00 119 GLY A CA 1
ATOM 917 C C . GLY A 1 119 ? 2.731 8.065 -1.122 1.00 74.00 119 GLY A C 1
ATOM 918 O O . GLY A 1 119 ? 2.716 9.276 -0.917 1.00 74.00 119 GLY A O 1
ATOM 919 N N . TRP A 1 120 ? 3.111 7.552 -2.294 1.00 83.81 120 TRP A N 1
ATOM 920 C CA . TRP A 1 120 ? 3.448 8.343 -3.474 1.00 83.81 120 TRP A CA 1
ATOM 921 C C . TRP A 1 120 ? 3.030 7.622 -4.762 1.00 83.81 120 TRP A C 1
ATOM 923 O O . TRP A 1 120 ? 3.367 6.462 -4.990 1.00 83.81 120 TRP A O 1
ATOM 933 N N . GLY A 1 121 ? 2.272 8.324 -5.604 1.00 84.69 121 GLY A N 1
ATOM 934 C CA . GLY A 1 121 ? 1.909 7.863 -6.945 1.00 84.69 121 GLY A CA 1
ATOM 935 C C . GLY A 1 121 ? 2.948 8.240 -7.996 1.00 84.69 121 GLY A C 1
ATOM 936 O O . GLY A 1 121 ? 4.095 8.533 -7.686 1.00 84.69 121 GLY A O 1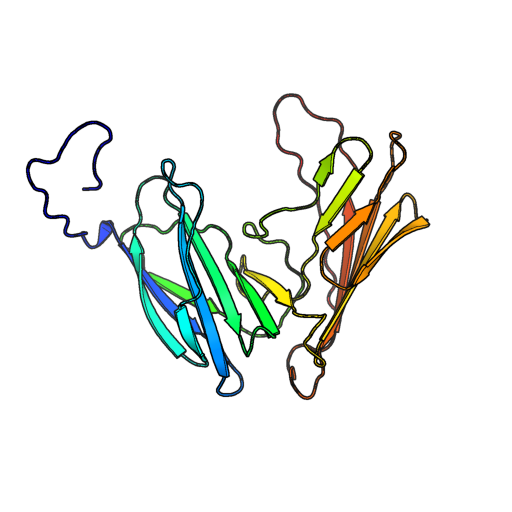
ATOM 937 N N . GLN A 1 122 ? 2.532 8.280 -9.258 1.00 90.75 122 GLN A N 1
ATOM 938 C CA . GLN A 1 122 ? 3.428 8.663 -10.351 1.00 90.75 122 GLN A CA 1
ATOM 939 C C . GLN A 1 122 ? 3.750 10.162 -10.247 1.00 90.75 122 GLN A C 1
ATOM 941 O O . GLN A 1 122 ? 2.839 10.982 -10.105 1.00 90.75 122 GLN A O 1
ATOM 946 N N . GLN A 1 123 ? 5.030 10.526 -10.297 1.00 92.81 123 GLN A N 1
ATOM 947 C CA . GLN A 1 123 ? 5.504 11.890 -10.047 1.00 92.81 123 GLN A CA 1
ATOM 948 C C . GLN A 1 123 ? 6.532 12.325 -11.092 1.00 92.81 123 GLN A C 1
ATOM 950 O O . GLN A 1 123 ? 7.294 11.510 -11.608 1.00 92.81 123 GLN A O 1
ATOM 955 N N . ARG A 1 124 ? 6.593 13.635 -11.353 1.00 92.25 124 ARG A N 1
ATOM 956 C CA . ARG A 1 124 ? 7.659 14.276 -12.132 1.00 92.25 124 ARG A CA 1
ATOM 957 C C . ARG A 1 124 ? 8.246 15.439 -11.343 1.00 92.25 124 ARG A C 1
ATOM 959 O O . ARG A 1 124 ? 7.495 16.275 -10.841 1.00 92.25 124 ARG A O 1
ATOM 966 N N . ARG A 1 125 ? 9.574 15.519 -11.276 1.00 92.31 125 ARG A N 1
ATOM 967 C CA . ARG A 1 125 ? 10.322 16.661 -10.738 1.00 92.31 125 ARG A CA 1
ATOM 968 C C . ARG A 1 125 ? 11.423 17.031 -11.725 1.00 92.31 125 ARG A C 1
ATOM 970 O O . ARG A 1 125 ? 12.375 16.281 -11.893 1.00 92.31 125 ARG A O 1
ATOM 977 N N . GLY A 1 126 ? 11.293 18.189 -12.371 1.00 92.75 126 GLY A N 1
ATOM 978 C CA . GLY A 1 126 ? 12.187 18.549 -13.473 1.00 92.75 126 GLY A CA 1
ATOM 979 C C . GLY A 1 126 ? 12.128 17.489 -14.573 1.00 92.75 126 GLY A C 1
ATOM 980 O O . GLY A 1 126 ? 11.036 17.127 -15.012 1.00 92.75 126 GLY A O 1
ATOM 981 N N . ASN A 1 127 ? 13.289 16.966 -14.960 1.00 94.31 127 ASN A N 1
ATOM 982 C CA . ASN A 1 127 ? 13.418 15.919 -15.974 1.00 94.31 127 ASN A CA 1
ATOM 983 C C . ASN A 1 127 ? 13.342 14.494 -15.400 1.00 94.31 127 ASN A C 1
ATOM 985 O O . ASN A 1 127 ? 13.429 13.528 -16.154 1.00 94.31 127 ASN A O 1
ATOM 989 N N . ASP A 1 128 ? 13.120 14.347 -14.095 1.00 94.50 128 ASP A N 1
ATOM 990 C CA . ASP A 1 128 ? 13.080 13.043 -13.442 1.00 94.50 128 ASP A CA 1
ATOM 991 C C . ASP A 1 128 ? 11.642 12.603 -13.197 1.00 94.50 128 ASP A C 1
ATOM 993 O O . ASP A 1 128 ? 10.838 13.331 -12.600 1.00 94.50 128 ASP A O 1
ATOM 997 N N . LEU A 1 129 ? 11.319 11.390 -13.639 1.00 95.69 129 LEU A N 1
ATOM 998 C CA . LEU A 1 129 ? 10.028 10.759 -13.406 1.00 95.69 129 LEU A CA 1
ATOM 999 C C . LEU A 1 129 ? 10.194 9.563 -12.475 1.00 95.69 129 LEU A C 1
ATOM 1001 O O . LEU A 1 129 ? 11.094 8.737 -12.642 1.00 95.69 129 LEU A O 1
ATOM 1005 N N . LYS A 1 130 ? 9.292 9.463 -11.503 1.00 95.12 130 LYS A N 1
ATOM 1006 C CA . LYS A 1 130 ? 9.218 8.350 -10.562 1.00 95.12 130 LYS A CA 1
ATOM 1007 C C . LYS A 1 130 ? 7.886 7.651 -10.732 1.00 95.12 130 LYS A C 1
ATOM 1009 O O . LYS A 1 130 ? 6.842 8.308 -10.759 1.00 95.12 130 LYS A O 1
ATOM 1014 N N . PHE A 1 131 ? 7.936 6.330 -10.786 1.00 94.62 131 PHE A N 1
ATOM 1015 C CA . PHE A 1 131 ? 6.764 5.490 -10.907 1.00 94.62 131 PHE A CA 1
ATOM 1016 C C . PHE A 1 131 ? 6.697 4.484 -9.766 1.00 94.62 131 PHE A C 1
ATOM 1018 O O . PHE A 1 131 ? 7.716 3.898 -9.414 1.00 94.62 131 PHE A O 1
ATOM 1025 N N . ASN A 1 132 ? 5.504 4.287 -9.207 1.00 93.56 132 ASN A N 1
ATOM 1026 C CA . ASN A 1 132 ? 5.230 3.288 -8.178 1.00 93.56 132 ASN A CA 1
ATOM 1027 C C . ASN A 1 132 ? 4.006 2.468 -8.569 1.00 93.56 132 ASN A C 1
ATOM 1029 O O . ASN A 1 132 ? 2.894 2.997 -8.668 1.00 93.56 132 ASN A O 1
ATOM 1033 N N . THR A 1 133 ? 4.202 1.181 -8.797 1.00 93.44 133 THR A N 1
ATOM 1034 C CA . THR A 1 133 ? 3.178 0.268 -9.303 1.00 93.44 133 THR A CA 1
ATOM 1035 C C . THR A 1 133 ? 3.185 -1.027 -8.498 1.00 93.44 133 THR A C 1
ATOM 1037 O O . THR A 1 133 ? 3.734 -2.028 -8.955 1.00 93.44 133 THR A O 1
ATOM 1040 N N . PRO A 1 134 ? 2.612 -1.037 -7.281 1.00 92.94 134 PRO A N 1
ATOM 1041 C CA . PRO A 1 134 ? 2.588 -2.230 -6.443 1.00 92.94 134 PRO A CA 1
ATOM 1042 C C . PRO A 1 134 ? 1.736 -3.335 -7.063 1.00 92.94 134 PRO A C 1
ATOM 1044 O O . PRO A 1 134 ? 0.735 -3.079 -7.742 1.00 92.94 134 PRO A O 1
ATOM 1047 N N . GLY A 1 135 ? 2.197 -4.568 -6.870 1.00 89.69 135 GLY A N 1
ATOM 1048 C CA . GLY A 1 135 ? 1.706 -5.739 -7.584 1.00 89.69 135 GLY A CA 1
ATOM 1049 C C . GLY A 1 135 ? 0.655 -6.563 -6.850 1.00 89.69 135 GLY A C 1
ATOM 1050 O O . GLY A 1 135 ? 0.036 -7.417 -7.478 1.00 89.69 135 GLY A O 1
ATOM 1051 N N . TRP A 1 136 ? 0.469 -6.336 -5.548 1.00 90.75 136 TRP A N 1
ATOM 1052 C CA . TRP A 1 136 ? -0.045 -7.380 -4.660 1.00 90.75 136 TRP A CA 1
ATOM 1053 C C . TRP A 1 136 ? -1.217 -6.958 -3.779 1.00 90.75 136 TRP A C 1
ATOM 1055 O O . TRP A 1 136 ? -1.366 -7.538 -2.716 1.00 90.75 136 TRP A O 1
ATOM 1065 N N . GLY A 1 137 ? -2.024 -5.966 -4.156 1.00 90.75 137 GLY A N 1
ATOM 1066 C CA . GLY A 1 137 ? -3.232 -5.594 -3.402 1.00 90.75 137 GLY A CA 1
ATOM 1067 C C . GLY A 1 137 ? -4.175 -6.781 -3.214 1.00 90.75 137 GLY A C 1
ATOM 1068 O O . GLY A 1 137 ? -4.355 -7.570 -4.136 1.00 90.75 137 GLY A O 1
ATOM 1069 N N . ASP A 1 138 ? -4.729 -6.953 -2.019 1.00 88.88 138 ASP A N 1
ATOM 1070 C CA . ASP A 1 138 ? -5.777 -7.952 -1.794 1.00 88.88 138 ASP A CA 1
ATOM 1071 C C . ASP A 1 138 ? -7.125 -7.506 -2.402 1.00 88.88 138 ASP A C 1
ATOM 1073 O O . ASP A 1 138 ? -7.226 -6.441 -3.010 1.00 88.88 138 ASP A O 1
ATOM 1077 N N . SER A 1 139 ? -8.181 -8.311 -2.241 1.00 78.62 139 SER A N 1
ATOM 1078 C CA . SER A 1 139 ? -9.503 -7.994 -2.803 1.00 78.62 139 SER A CA 1
ATOM 1079 C C . SER A 1 139 ? -10.253 -6.844 -2.095 1.00 78.62 139 SER A C 1
ATOM 1081 O O . SER A 1 139 ? -11.463 -6.689 -2.295 1.00 78.62 139 SER A O 1
ATOM 1083 N N . GLY A 1 140 ? -9.607 -6.099 -1.198 1.00 80.75 140 GLY A N 1
ATOM 1084 C CA . GLY A 1 140 ? -10.161 -4.929 -0.530 1.00 80.75 140 GLY A CA 1
ATOM 1085 C C . GLY A 1 140 ? -10.292 -3.738 -1.492 1.00 80.75 140 GLY A C 1
ATOM 1086 O O . GLY A 1 140 ? -9.429 -3.524 -2.342 1.00 80.75 140 GLY A O 1
ATOM 1087 N N . PRO A 1 141 ? -11.349 -2.911 -1.370 1.00 74.56 141 PRO A N 1
ATOM 1088 C CA . PRO A 1 141 ? -11.683 -1.882 -2.361 1.00 74.56 141 PRO A CA 1
ATOM 1089 C C . PRO A 1 141 ? -10.639 -0.762 -2.502 1.00 74.56 141 PRO A C 1
ATOM 1091 O O . PRO A 1 141 ? -10.681 -0.019 -3.482 1.00 74.56 141 PRO A O 1
ATOM 1094 N N . ASP A 1 142 ? -9.717 -0.620 -1.545 1.00 89.19 142 ASP A N 1
ATOM 1095 C CA . ASP A 1 142 ? -8.621 0.348 -1.630 1.00 89.19 142 ASP A CA 1
ATOM 1096 C C . ASP A 1 142 ? -7.301 -0.166 -1.028 1.00 89.19 142 ASP A C 1
ATOM 1098 O O . ASP A 1 142 ? -6.531 0.598 -0.444 1.00 89.19 142 ASP A O 1
ATOM 1102 N N . HIS A 1 143 ? -7.046 -1.473 -1.121 1.00 92.69 143 HIS A N 1
ATOM 1103 C CA . HIS A 1 143 ? -5.848 -2.086 -0.548 1.00 92.69 143 HIS A CA 1
ATOM 1104 C C . HIS A 1 143 ? -4.710 -2.145 -1.563 1.00 92.69 143 HIS A C 1
ATOM 1106 O O . HIS A 1 143 ? -4.849 -2.621 -2.688 1.00 92.69 143 HIS A O 1
ATOM 1112 N N . THR A 1 144 ? -3.557 -1.615 -1.173 1.00 93.44 144 THR A N 1
ATOM 1113 C CA . THR A 1 144 ? -2.350 -1.584 -1.999 1.00 93.44 144 THR A CA 1
ATOM 1114 C C . THR A 1 144 ? -1.304 -2.501 -1.400 1.00 93.44 144 THR A C 1
ATOM 1116 O O . THR A 1 144 ? -0.835 -2.243 -0.293 1.00 93.44 144 THR A O 1
ATOM 1119 N N . GLY A 1 145 ? -0.906 -3.530 -2.145 1.00 92.94 145 GLY A N 1
ATOM 1120 C CA . GLY A 1 145 ? 0.019 -4.537 -1.643 1.00 92.94 145 GLY A CA 1
ATOM 1121 C C . GLY A 1 145 ? 1.431 -4.440 -2.213 1.00 92.94 145 GLY A C 1
ATOM 1122 O O . GLY A 1 145 ? 1.618 -4.369 -3.433 1.00 92.94 145 GLY A O 1
ATOM 1123 N N . PHE A 1 146 ? 2.420 -4.502 -1.326 1.00 92.62 146 PHE A N 1
ATOM 1124 C CA . PHE A 1 146 ? 3.851 -4.534 -1.613 1.00 92.62 146 PHE A CA 1
ATOM 1125 C C . PHE A 1 146 ? 4.428 -5.882 -1.187 1.00 92.62 146 PHE A C 1
ATOM 1127 O O . PHE A 1 146 ? 4.107 -6.388 -0.120 1.00 92.62 146 PHE A O 1
ATOM 1134 N N . GLY A 1 147 ? 5.278 -6.463 -2.026 1.00 91.00 147 GLY A N 1
ATOM 1135 C CA . GLY A 1 147 ? 5.939 -7.731 -1.739 1.00 91.00 147 GLY A CA 1
ATOM 1136 C C . GLY A 1 147 ? 7.410 -7.505 -1.429 1.00 91.00 147 GLY A C 1
ATOM 1137 O O . GLY A 1 147 ? 8.039 -6.646 -2.056 1.00 91.00 147 GLY A O 1
ATOM 1138 N N . ASP A 1 148 ? 7.969 -8.291 -0.512 1.00 90.69 148 ASP A N 1
ATOM 1139 C CA . ASP A 1 148 ? 9.412 -8.322 -0.276 1.00 90.69 148 ASP A CA 1
ATOM 1140 C C . ASP A 1 148 ? 10.113 -9.154 -1.357 1.00 90.69 148 ASP A C 1
ATOM 1142 O O . ASP A 1 148 ? 10.509 -10.298 -1.157 1.00 90.69 148 ASP A O 1
ATOM 1146 N N . VAL A 1 149 ? 10.259 -8.567 -2.541 1.00 91.44 149 VAL A N 1
ATOM 1147 C CA . VAL A 1 149 ? 10.869 -9.230 -3.705 1.00 91.44 149 VAL A CA 1
ATOM 1148 C C . VAL A 1 149 ? 12.392 -9.358 -3.627 1.00 91.44 149 VAL A C 1
ATOM 1150 O O . VAL A 1 149 ? 13.011 -9.834 -4.577 1.00 91.44 149 VAL A O 1
ATOM 1153 N N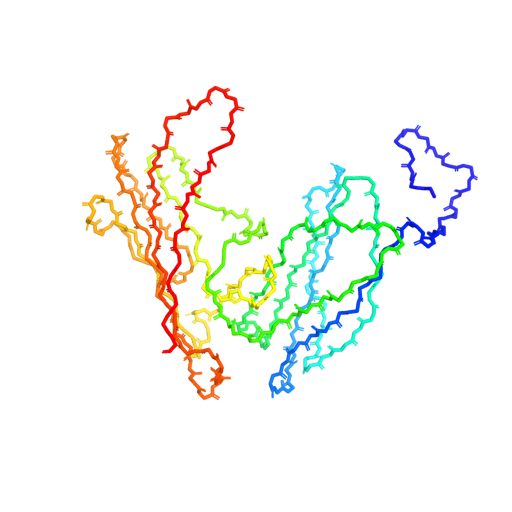 . TRP A 1 150 ? 13.000 -8.885 -2.538 1.00 89.81 150 TRP A N 1
ATOM 1154 C CA . TRP A 1 150 ? 14.442 -8.945 -2.324 1.00 89.81 150 TRP A CA 1
ATOM 1155 C C . TRP A 1 150 ? 14.822 -10.082 -1.383 1.00 89.81 150 TRP A C 1
ATOM 1157 O O . TRP A 1 150 ? 15.829 -10.743 -1.629 1.00 89.81 150 TRP A O 1
ATOM 1167 N N . ASN A 1 151 ? 14.013 -10.335 -0.350 1.00 87.94 151 ASN A N 1
ATOM 1168 C CA . ASN A 1 151 ? 14.286 -11.391 0.626 1.00 87.94 151 ASN A CA 1
ATOM 1169 C C . ASN A 1 151 ? 13.336 -12.592 0.514 1.00 87.94 151 ASN A C 1
ATOM 1171 O O . ASN A 1 151 ? 13.679 -13.670 0.998 1.00 87.94 151 ASN A O 1
ATOM 1175 N N . ALA A 1 152 ? 12.157 -12.449 -0.105 1.00 84.69 152 ALA A N 1
ATOM 1176 C CA . ALA A 1 152 ? 11.239 -13.567 -0.296 1.00 84.69 152 ALA A CA 1
ATOM 1177 C C . ALA A 1 152 ? 11.492 -14.281 -1.634 1.00 84.69 152 ALA A C 1
ATOM 1179 O O . ALA A 1 152 ? 11.249 -13.753 -2.713 1.00 84.69 152 ALA A O 1
ATOM 1180 N N . ASP A 1 153 ? 11.870 -15.550 -1.545 1.00 84.75 153 ASP A N 1
ATOM 1181 C CA . ASP A 1 153 ? 12.019 -16.506 -2.652 1.00 84.75 153 ASP A CA 1
ATOM 1182 C C . ASP A 1 153 ? 10.699 -16.862 -3.363 1.00 84.75 153 ASP A C 1
ATOM 1184 O O . ASP A 1 153 ? 10.677 -17.332 -4.500 1.00 84.75 153 ASP A O 1
ATOM 1188 N N . SER A 1 154 ? 9.570 -16.636 -2.697 1.00 86.00 154 SER A N 1
ATOM 1189 C CA . SER A 1 154 ? 8.248 -17.004 -3.207 1.00 86.00 154 SER A CA 1
ATOM 1190 C C . SER A 1 154 ? 7.598 -15.989 -4.149 1.00 86.00 154 SER A C 1
ATOM 1192 O O . SER A 1 154 ? 6.451 -16.206 -4.546 1.00 86.00 154 SER A O 1
ATOM 1194 N N . MET A 1 155 ? 8.255 -14.872 -4.463 1.00 90.19 155 MET A N 1
ATOM 1195 C CA . MET A 1 155 ? 7.669 -13.830 -5.302 1.00 90.19 155 MET A CA 1
ATOM 1196 C C . MET A 1 155 ? 8.707 -13.054 -6.100 1.00 90.19 155 MET A C 1
ATOM 1198 O O . MET A 1 155 ? 9.823 -12.837 -5.647 1.00 90.19 155 MET A O 1
ATOM 1202 N N . THR A 1 156 ? 8.310 -12.575 -7.275 1.00 93.00 156 THR A N 1
ATOM 1203 C CA . THR A 1 156 ? 9.107 -11.617 -8.043 1.00 93.00 156 THR A CA 1
ATOM 1204 C C . THR A 1 156 ? 8.236 -10.471 -8.520 1.00 93.00 156 THR A C 1
ATOM 1206 O O . THR A 1 156 ? 7.033 -10.628 -8.748 1.00 93.00 156 THR A O 1
ATOM 1209 N N . GLN A 1 157 ? 8.855 -9.307 -8.683 1.00 94.62 157 GLN A N 1
ATOM 1210 C CA . GLN A 1 157 ? 8.241 -8.169 -9.342 1.00 94.62 157 GLN A CA 1
ATOM 1211 C C . GLN A 1 157 ? 9.300 -7.409 -10.127 1.00 94.62 157 GLN A C 1
ATOM 1213 O O . GLN A 1 157 ? 10.364 -7.094 -9.594 1.00 94.62 157 GLN A O 1
ATOM 1218 N N . THR A 1 158 ? 9.000 -7.076 -11.378 1.00 96.56 158 THR A N 1
ATOM 1219 C CA . THR A 1 158 ? 9.802 -6.149 -12.179 1.00 96.56 158 THR A CA 1
ATOM 1220 C C . THR A 1 158 ? 8.920 -5.032 -12.710 1.00 96.56 158 THR A C 1
ATOM 1222 O O . THR A 1 158 ? 7.833 -5.297 -13.215 1.00 96.56 158 THR A O 1
ATOM 1225 N N . THR A 1 159 ? 9.405 -3.795 -12.631 1.00 96.62 159 THR A N 1
ATOM 1226 C CA . THR A 1 159 ? 8.760 -2.619 -13.213 1.00 96.62 159 THR A CA 1
ATOM 1227 C C . THR A 1 159 ? 9.651 -2.016 -14.298 1.00 96.62 159 THR A C 1
ATOM 1229 O O . THR A 1 159 ? 10.811 -1.671 -14.065 1.00 96.62 159 THR A O 1
ATOM 1232 N N . GLU A 1 160 ? 9.103 -1.876 -15.499 1.00 97.88 160 GLU A N 1
ATOM 1233 C CA . GLU A 1 160 ? 9.737 -1.264 -16.662 1.00 97.88 160 GLU A CA 1
ATOM 1234 C C . GLU A 1 160 ? 9.019 0.017 -17.071 1.00 97.88 160 GLU A C 1
ATOM 1236 O O . GLU A 1 160 ? 7.791 0.113 -17.020 1.00 97.88 160 GLU A O 1
ATOM 1241 N N . VAL A 1 161 ? 9.795 0.995 -17.531 1.00 97.38 161 VAL A N 1
ATOM 1242 C CA . VAL A 1 161 ? 9.286 2.259 -18.065 1.00 97.38 161 VAL A CA 1
ATOM 1243 C C . VAL A 1 161 ? 9.758 2.404 -19.498 1.00 97.38 161 VAL A C 1
ATOM 1245 O O . VAL A 1 161 ? 10.942 2.234 -19.795 1.00 97.38 161 VAL A O 1
ATOM 1248 N N . TYR A 1 162 ? 8.830 2.765 -20.372 1.00 97.38 162 TYR A N 1
ATOM 1249 C CA . TYR A 1 162 ? 9.076 3.038 -21.776 1.00 97.38 162 TYR A CA 1
ATOM 1250 C C . TYR A 1 162 ? 8.674 4.474 -22.096 1.00 97.38 162 TYR A C 1
ATOM 1252 O O . TYR A 1 162 ? 7.554 4.867 -21.773 1.00 97.38 162 TYR A O 1
ATOM 1260 N N . ALA A 1 163 ? 9.545 5.223 -22.765 1.00 96.31 163 ALA A N 1
ATOM 1261 C CA . ALA A 1 163 ? 9.247 6.530 -23.340 1.00 96.31 163 ALA A CA 1
ATOM 1262 C C . ALA A 1 163 ? 9.137 6.373 -24.860 1.00 96.31 163 ALA A C 1
ATOM 1264 O O . ALA A 1 163 ? 10.058 5.863 -25.497 1.00 96.31 163 ALA A O 1
ATOM 1265 N N . ASN A 1 164 ? 7.982 6.720 -25.434 1.00 95.25 164 ASN A N 1
ATOM 1266 C CA . ASN A 1 164 ? 7.700 6.572 -26.869 1.00 95.25 164 ASN A CA 1
ATOM 1267 C C . ASN A 1 164 ? 8.034 5.167 -27.421 1.00 95.25 164 ASN A C 1
ATOM 1269 O O . ASN A 1 164 ? 8.490 5.009 -28.548 1.00 95.25 164 ASN A O 1
ATOM 1273 N N . GLY A 1 165 ? 7.810 4.129 -26.606 1.00 95.50 165 GLY A N 1
ATOM 1274 C CA . GLY A 1 165 ? 8.072 2.730 -26.962 1.00 95.50 165 GLY A CA 1
ATOM 1275 C C . GLY A 1 165 ? 9.497 2.236 -26.685 1.00 95.50 165 GLY A C 1
ATOM 1276 O O . GLY A 1 165 ? 9.715 1.027 -26.697 1.00 95.50 165 GLY A O 1
ATOM 1277 N N . VAL A 1 166 ? 10.443 3.116 -26.354 1.00 96.25 166 VAL A N 1
ATOM 1278 C CA . VAL A 1 166 ? 11.821 2.749 -25.995 1.00 96.25 166 VAL A CA 1
ATOM 1279 C C . VAL A 1 166 ? 11.928 2.557 -24.488 1.00 96.25 166 VAL A C 1
ATOM 1281 O O . VAL A 1 166 ? 11.508 3.424 -23.725 1.00 96.25 166 VAL A O 1
ATOM 1284 N N . ARG A 1 167 ? 12.490 1.431 -24.032 1.00 97.44 167 ARG A N 1
ATOM 1285 C CA . ARG A 1 167 ? 12.684 1.181 -22.597 1.00 97.44 167 ARG A CA 1
ATOM 1286 C C . ARG A 1 167 ? 13.747 2.123 -22.035 1.00 97.44 167 ARG A C 1
ATOM 1288 O O . ARG A 1 167 ? 14.900 2.058 -22.447 1.00 97.44 167 ARG A O 1
ATOM 1295 N N . VAL A 1 168 ? 13.360 2.933 -21.057 1.00 97.25 168 VAL A N 1
ATOM 1296 C CA . VAL A 1 168 ? 14.234 3.897 -20.367 1.00 97.25 168 VAL A CA 1
ATOM 1297 C C . VAL A 1 168 ? 14.569 3.475 -18.938 1.00 97.25 168 VAL A C 1
ATOM 1299 O O . VAL A 1 168 ? 15.541 3.962 -18.371 1.00 97.25 168 VAL A O 1
ATOM 1302 N N . ALA A 1 169 ? 13.799 2.552 -18.352 1.00 97.19 169 ALA A N 1
ATOM 1303 C CA . ALA A 1 169 ? 14.092 1.988 -17.039 1.00 97.19 169 ALA A CA 1
ATOM 1304 C C . ALA A 1 169 ? 13.612 0.537 -16.923 1.00 97.19 169 ALA A C 1
ATOM 1306 O O . ALA A 1 169 ? 12.593 0.164 -17.508 1.00 97.19 169 ALA A O 1
ATOM 1307 N N . ARG A 1 170 ? 14.325 -0.254 -16.119 1.00 97.25 170 ARG A N 1
ATOM 1308 C CA . ARG A 1 170 ? 13.912 -1.570 -15.614 1.00 97.25 170 ARG A CA 1
ATOM 1309 C C . ARG A 1 170 ? 14.427 -1.700 -14.187 1.00 97.25 170 ARG A C 1
ATOM 1311 O O . ARG A 1 170 ? 15.611 -1.471 -13.963 1.00 97.25 170 ARG A O 1
ATOM 1318 N N . GLN A 1 171 ? 13.549 -2.029 -13.249 1.00 96.56 171 GLN A N 1
ATOM 1319 C CA . GLN A 1 171 ? 13.881 -2.149 -11.831 1.00 96.56 171 GLN A CA 1
ATOM 1320 C C . GLN A 1 171 ? 13.150 -3.330 -11.198 1.00 96.56 171 GLN A C 1
ATOM 1322 O O . GLN A 1 171 ? 12.003 -3.615 -11.541 1.00 96.56 171 GLN A O 1
ATOM 1327 N N . THR A 1 172 ? 13.804 -3.996 -10.252 1.00 96.56 172 THR A N 1
ATOM 1328 C CA . THR A 1 172 ? 13.157 -4.986 -9.386 1.00 96.56 172 THR A CA 1
ATOM 1329 C C . THR A 1 172 ? 12.297 -4.266 -8.342 1.00 96.56 172 THR A C 1
ATOM 1331 O O . THR A 1 172 ? 12.730 -3.285 -7.736 1.00 96.56 172 THR A O 1
ATOM 1334 N N . GLY A 1 173 ? 11.073 -4.752 -8.126 1.00 94.12 173 GLY A N 1
ATOM 1335 C CA . GLY A 1 173 ? 10.091 -4.171 -7.205 1.00 94.12 173 GLY A CA 1
ATOM 1336 C C . GLY A 1 173 ? 9.071 -3.243 -7.869 1.00 94.12 173 GLY A C 1
ATOM 1337 O O . GLY A 1 173 ? 8.922 -3.207 -9.093 1.00 94.12 173 GLY A O 1
ATOM 1338 N N . SER A 1 174 ? 8.316 -2.512 -7.044 1.00 93.88 174 SER A N 1
ATOM 1339 C CA . SER A 1 174 ? 7.222 -1.637 -7.496 1.00 93.88 174 SER A CA 1
ATOM 1340 C C . SER A 1 174 ? 7.672 -0.287 -8.034 1.00 93.88 174 SER A C 1
ATOM 1342 O O . SER A 1 174 ? 6.918 0.355 -8.761 1.00 93.88 174 SER A O 1
ATOM 1344 N N . GLY A 1 175 ? 8.869 0.160 -7.662 1.00 94.06 175 GLY A N 1
ATOM 1345 C CA . GLY A 1 175 ? 9.409 1.451 -8.062 1.00 94.06 175 GLY A CA 1
ATOM 1346 C C . GLY A 1 175 ? 10.189 1.374 -9.371 1.00 94.06 175 GLY A C 1
ATOM 1347 O O . GLY A 1 175 ? 11.000 0.472 -9.549 1.00 94.06 175 GLY A O 1
ATOM 1348 N N . ALA A 1 176 ? 10.018 2.359 -10.251 1.00 96.00 176 ALA A N 1
ATOM 1349 C CA . ALA A 1 176 ? 10.907 2.582 -11.389 1.00 96.00 176 ALA A CA 1
ATOM 1350 C C . ALA A 1 176 ? 11.151 4.076 -11.629 1.00 96.00 176 ALA A C 1
ATOM 1352 O O . ALA A 1 176 ? 10.292 4.916 -11.358 1.00 96.00 176 ALA A O 1
ATOM 1353 N N . TYR A 1 177 ? 12.334 4.409 -12.144 1.00 95.69 177 TYR A N 1
ATOM 1354 C CA . TYR A 1 177 ? 12.809 5.788 -12.252 1.00 95.69 177 TYR A CA 1
ATOM 1355 C C . TYR A 1 177 ? 13.345 6.060 -13.655 1.00 95.69 177 TYR A C 1
ATOM 1357 O O . TYR A 1 177 ? 14.246 5.356 -14.106 1.00 95.69 177 TYR A O 1
ATOM 1365 N N . ALA A 1 178 ? 12.805 7.077 -14.325 1.00 95.19 178 ALA A N 1
ATOM 1366 C CA . ALA A 1 178 ? 13.318 7.582 -15.594 1.00 95.19 178 ALA A CA 1
ATOM 1367 C C . ALA A 1 178 ? 14.038 8.913 -15.336 1.00 95.19 178 ALA A C 1
ATOM 1369 O O . ALA A 1 178 ? 13.403 9.952 -15.141 1.00 95.19 178 ALA A O 1
ATOM 1370 N N . TRP A 1 179 ? 15.365 8.847 -15.275 1.00 94.81 179 TRP A N 1
ATOM 1371 C CA . TRP A 1 179 ? 16.242 9.981 -14.979 1.00 94.81 179 TRP A CA 1
ATOM 1372 C C . TRP A 1 179 ? 16.553 10.790 -16.233 1.00 94.81 179 TRP A C 1
ATOM 1374 O O . TRP A 1 179 ? 16.681 10.207 -17.310 1.00 94.81 179 TRP A O 1
ATOM 1384 N N . ASN A 1 180 ? 16.728 12.108 -16.086 1.00 93.19 180 ASN A N 1
ATOM 1385 C CA . ASN A 1 180 ? 17.148 13.006 -17.173 1.00 93.19 180 ASN A CA 1
ATOM 1386 C C . ASN A 1 180 ? 16.320 12.838 -18.459 1.00 93.19 180 ASN A C 1
ATOM 1388 O O . ASN A 1 180 ? 16.850 12.864 -19.569 1.00 93.19 180 ASN A O 1
ATOM 1392 N N . SER A 1 181 ? 15.013 12.638 -18.308 1.00 91.75 181 SER A N 1
ATOM 1393 C CA . SER A 1 181 ? 14.119 12.426 -19.439 1.00 91.75 181 SER A CA 1
ATOM 1394 C C . SER A 1 181 ? 13.966 13.699 -20.269 1.00 91.75 181 SER A C 1
ATOM 1396 O O . SER A 1 181 ? 13.995 14.808 -19.729 1.00 91.75 181 SER A O 1
ATOM 1398 N N . ASP A 1 182 ? 13.746 13.532 -21.573 1.00 90.19 182 ASP A N 1
ATOM 1399 C CA . ASP A 1 182 ? 13.495 14.636 -22.501 1.00 90.19 182 ASP A CA 1
ATOM 1400 C C . ASP A 1 182 ? 12.391 15.574 -21.952 1.00 90.19 182 ASP A C 1
ATOM 1402 O O . ASP A 1 182 ? 11.322 15.095 -21.543 1.00 90.19 182 ASP A O 1
ATOM 1406 N N . PRO A 1 183 ? 12.638 16.899 -21.876 1.00 87.88 183 PRO A N 1
ATOM 1407 C CA . PRO A 1 183 ? 11.630 17.866 -21.455 1.00 87.88 183 PRO A CA 1
ATOM 1408 C C . PRO A 1 183 ? 10.467 18.027 -22.446 1.00 87.88 183 PRO A C 1
ATOM 1410 O O . PRO A 1 183 ? 9.434 18.579 -22.056 1.00 87.88 183 PRO A O 1
ATOM 1413 N N . GLY A 1 184 ? 10.620 17.574 -23.693 1.00 89.00 184 GLY A N 1
ATOM 1414 C CA . GLY A 1 184 ? 9.575 17.546 -24.711 1.00 89.00 184 GLY A CA 1
ATOM 1415 C C . GLY A 1 184 ? 8.400 16.627 -24.363 1.00 89.00 184 GLY A C 1
ATOM 1416 O O . GLY A 1 184 ? 8.415 15.864 -23.394 1.00 89.00 184 GLY A O 1
ATOM 1417 N N . GLU A 1 185 ? 7.336 16.706 -25.163 1.00 90.12 185 GLU A N 1
ATOM 1418 C CA . GLU A 1 185 ? 6.175 15.835 -24.987 1.00 90.12 185 GLU A CA 1
ATOM 1419 C C . GLU A 1 185 ? 6.542 14.379 -25.306 1.00 90.12 185 GLU A C 1
ATOM 1421 O O . GLU A 1 185 ? 7.026 14.055 -26.388 1.00 90.12 185 GLU A O 1
ATOM 1426 N N . GLN A 1 186 ? 6.309 13.495 -24.337 1.00 91.94 186 GLN A N 1
ATOM 1427 C CA . GLN A 1 186 ? 6.654 12.078 -24.403 1.00 91.94 186 GLN A CA 1
ATOM 1428 C C . GLN A 1 186 ? 5.483 11.256 -23.854 1.00 91.94 186 GLN A C 1
ATOM 1430 O O . GLN A 1 186 ? 4.853 11.626 -22.857 1.00 91.94 186 GLN A O 1
ATOM 1435 N N . THR A 1 187 ? 5.205 10.112 -24.474 1.00 94.38 187 THR A N 1
ATOM 1436 C CA . THR A 1 187 ? 4.249 9.132 -23.950 1.00 94.38 187 THR A CA 1
ATOM 1437 C C . THR A 1 187 ? 4.990 8.099 -23.119 1.00 94.38 187 THR A C 1
ATOM 1439 O O . THR A 1 187 ? 5.813 7.351 -23.648 1.00 94.38 187 THR A O 1
ATOM 1442 N N . TYR A 1 188 ? 4.648 8.007 -21.833 1.00 94.25 188 TYR A N 1
ATOM 1443 C CA . TYR A 1 188 ? 5.220 7.003 -20.943 1.00 94.25 188 TYR A CA 1
ATOM 1444 C C . TYR A 1 188 ? 4.281 5.806 -20.797 1.00 94.25 188 TYR A C 1
ATOM 1446 O O . TYR A 1 188 ? 3.077 5.954 -20.559 1.00 94.25 188 TYR A O 1
ATOM 1454 N N . LYS A 1 189 ? 4.844 4.604 -20.915 1.00 95.81 189 LYS A N 1
ATOM 1455 C CA . LYS A 1 189 ? 4.190 3.340 -20.573 1.00 95.81 189 LYS A CA 1
ATOM 1456 C C . LYS A 1 189 ? 4.953 2.696 -19.425 1.00 95.81 189 LYS A C 1
ATOM 1458 O O . LYS A 1 189 ? 6.164 2.524 -19.523 1.00 95.81 189 LYS A O 1
ATOM 1463 N N . VAL A 1 190 ? 4.237 2.308 -18.378 1.00 95.12 190 VAL A N 1
ATOM 1464 C CA . VAL A 1 190 ? 4.792 1.523 -17.270 1.00 95.12 190 VAL A CA 1
ATOM 1465 C C . VAL A 1 190 ? 4.245 0.109 -17.375 1.00 95.12 190 VAL A C 1
ATOM 1467 O O . VAL A 1 190 ? 3.038 -0.070 -17.568 1.00 95.12 190 VAL A O 1
ATOM 1470 N N . VAL A 1 191 ? 5.127 -0.878 -17.293 1.00 95.38 191 VAL A N 1
ATOM 1471 C CA . VAL A 1 191 ? 4.790 -2.303 -17.289 1.00 95.38 191 VAL A CA 1
ATOM 1472 C C . VAL A 1 191 ? 5.300 -2.900 -15.993 1.00 95.38 191 VAL A C 1
ATOM 1474 O O . VAL A 1 191 ? 6.458 -2.706 -15.644 1.00 95.38 191 VAL A O 1
ATOM 1477 N N . THR A 1 192 ? 4.437 -3.613 -15.286 1.00 94.38 192 THR A N 1
ATOM 1478 C CA . THR A 1 192 ? 4.808 -4.348 -14.083 1.00 94.38 192 THR A CA 1
ATOM 1479 C C . THR A 1 192 ? 4.430 -5.800 -14.266 1.00 94.38 192 THR A C 1
ATOM 1481 O O . THR A 1 192 ? 3.257 -6.109 -14.482 1.00 94.38 192 THR A O 1
ATOM 1484 N N . ASP A 1 193 ? 5.423 -6.666 -14.146 1.00 94.31 193 ASP A N 1
ATOM 1485 C CA . ASP A 1 193 ? 5.258 -8.111 -14.159 1.00 94.31 193 ASP A CA 1
ATOM 1486 C C . ASP A 1 193 ? 5.477 -8.651 -12.758 1.00 94.31 193 ASP A C 1
ATOM 1488 O O . ASP A 1 193 ? 6.457 -8.295 -12.095 1.00 94.31 193 ASP A O 1
ATOM 1492 N N . THR A 1 194 ? 4.555 -9.496 -12.308 1.00 92.56 194 THR A N 1
ATOM 1493 C CA . THR A 1 194 ? 4.583 -10.087 -10.978 1.00 92.56 194 THR A CA 1
ATOM 1494 C C . THR A 1 194 ? 4.346 -11.594 -11.052 1.00 92.56 194 THR A C 1
ATOM 1496 O O . THR A 1 194 ? 3.514 -12.083 -11.824 1.00 92.56 194 THR A O 1
ATOM 1499 N N . THR A 1 195 ? 5.083 -12.357 -10.246 1.00 91.00 195 THR A N 1
ATOM 1500 C CA . THR A 1 195 ? 4.914 -13.815 -10.130 1.00 91.00 195 THR A CA 1
ATOM 1501 C C . THR A 1 195 ? 4.928 -14.239 -8.672 1.00 91.00 195 THR A C 1
ATOM 1503 O O . THR A 1 195 ? 5.741 -13.733 -7.901 1.00 91.00 195 THR A O 1
ATOM 1506 N N . LEU A 1 196 ? 4.087 -15.204 -8.313 1.00 87.69 196 LEU A N 1
ATOM 1507 C CA . LEU A 1 196 ? 4.092 -15.864 -7.010 1.00 87.69 196 LEU A CA 1
ATOM 1508 C C . LEU A 1 196 ? 4.350 -17.357 -7.188 1.00 87.69 196 LEU A C 1
ATOM 1510 O O . LEU A 1 196 ? 3.851 -17.977 -8.127 1.00 87.69 196 LEU A O 1
ATOM 1514 N N . ASN A 1 197 ? 5.099 -17.945 -6.258 1.00 85.25 197 ASN A N 1
ATOM 1515 C CA . ASN A 1 197 ? 5.289 -19.386 -6.191 1.00 85.25 197 ASN A CA 1
ATOM 1516 C C . ASN A 1 197 ? 3.935 -20.062 -5.870 1.00 85.25 197 ASN A C 1
ATOM 1518 O O . ASN A 1 197 ? 3.384 -19.815 -4.789 1.00 85.25 197 ASN A O 1
ATOM 1522 N N . PRO A 1 198 ? 3.412 -20.934 -6.754 1.00 81.06 198 PRO A N 1
ATOM 1523 C CA . PRO A 1 198 ? 2.105 -21.568 -6.587 1.00 81.06 198 PRO A CA 1
ATOM 1524 C C . PRO A 1 198 ? 2.016 -22.503 -5.373 1.00 81.06 198 PRO A C 1
ATOM 1526 O O . PRO A 1 198 ? 0.921 -22.701 -4.846 1.00 81.06 198 PRO A O 1
ATOM 1529 N N . GLU A 1 199 ? 3.134 -23.054 -4.889 1.00 80.56 199 GLU A N 1
ATOM 1530 C CA . GLU A 1 199 ? 3.147 -23.904 -3.689 1.00 80.56 199 GLU A CA 1
ATOM 1531 C C . GLU A 1 199 ? 2.805 -23.109 -2.425 1.00 80.56 199 GLU A C 1
ATOM 1533 O O . GLU A 1 199 ? 2.152 -23.618 -1.509 1.00 80.56 199 GLU A O 1
ATOM 1538 N N . ARG A 1 200 ? 3.211 -21.835 -2.392 1.00 78.00 200 ARG A N 1
ATOM 1539 C CA . ARG A 1 200 ? 2.920 -20.917 -1.287 1.00 78.00 200 ARG A CA 1
ATOM 1540 C C . ARG A 1 200 ? 1.626 -20.137 -1.515 1.00 78.00 200 ARG A C 1
ATOM 1542 O O . ARG A 1 200 ? 0.864 -19.947 -0.571 1.00 78.00 200 ARG A O 1
ATOM 1549 N N . TRP A 1 201 ? 1.360 -19.727 -2.753 1.00 77.38 201 TRP A N 1
ATOM 1550 C CA . TRP A 1 201 ? 0.284 -18.805 -3.123 1.00 77.38 201 TRP A CA 1
ATOM 1551 C C . TRP A 1 201 ? -0.692 -19.440 -4.120 1.00 77.38 201 TRP A C 1
ATOM 1553 O O . TRP A 1 201 ? -0.883 -18.966 -5.235 1.00 77.38 201 TRP A O 1
ATOM 1563 N N . ARG A 1 202 ? -1.356 -20.527 -3.718 1.00 71.50 202 ARG A N 1
ATOM 1564 C CA . ARG A 1 202 ? -2.223 -21.321 -4.614 1.00 71.50 202 ARG A CA 1
ATOM 1565 C C . ARG A 1 202 ? -3.304 -20.537 -5.365 1.00 71.50 202 ARG A C 1
ATOM 1567 O O . ARG A 1 202 ? -3.738 -20.986 -6.418 1.00 71.50 202 ARG A O 1
ATOM 1574 N N . LEU A 1 203 ? -3.779 -19.426 -4.805 1.00 69.44 203 LEU A N 1
ATOM 1575 C CA . LEU A 1 203 ? -4.895 -18.648 -5.353 1.00 69.44 203 LEU A CA 1
ATOM 1576 C C . LEU A 1 203 ? -4.447 -17.428 -6.173 1.00 69.44 203 LEU A C 1
ATOM 1578 O O . LEU A 1 203 ? -5.301 -16.727 -6.697 1.00 69.44 203 LEU A O 1
ATOM 1582 N N . ALA A 1 204 ? -3.144 -17.155 -6.283 1.00 61.12 204 ALA A N 1
ATOM 1583 C CA . ALA A 1 204 ? -2.598 -16.032 -7.040 1.00 61.12 204 ALA A CA 1
ATOM 1584 C C . ALA A 1 204 ? -1.209 -16.426 -7.556 1.00 61.12 204 ALA A C 1
ATOM 1586 O O . ALA A 1 204 ? -0.304 -16.602 -6.753 1.00 61.12 204 ALA A O 1
ATOM 1587 N N . THR A 1 205 ? -1.024 -16.604 -8.865 1.00 61.78 205 THR A N 1
ATOM 1588 C CA . THR A 1 205 ? 0.230 -17.165 -9.418 1.00 61.78 205 THR A CA 1
ATOM 1589 C C . THR A 1 205 ? 0.963 -16.201 -10.346 1.00 61.78 205 THR A C 1
ATOM 1591 O O . THR A 1 205 ? 2.191 -16.113 -10.296 1.00 61.78 205 THR A O 1
ATOM 1594 N N . LYS A 1 206 ? 0.244 -15.423 -11.163 1.00 63.44 206 LYS A N 1
ATOM 1595 C CA . LYS A 1 206 ? 0.848 -14.438 -12.069 1.00 63.44 206 LYS A CA 1
ATOM 1596 C C . LYS A 1 206 ? -0.086 -13.261 -12.332 1.00 63.44 206 LYS A C 1
ATOM 1598 O O . LYS A 1 206 ? -1.288 -13.449 -12.488 1.00 63.44 206 LYS A O 1
ATOM 1603 N N . ALA A 1 207 ? 0.478 -12.060 -12.444 1.00 69.94 207 ALA A N 1
ATOM 1604 C CA . ALA A 1 207 ? -0.229 -10.901 -12.973 1.00 69.94 207 ALA A CA 1
ATOM 1605 C C . ALA A 1 207 ? 0.718 -10.001 -13.782 1.00 69.94 207 ALA A C 1
ATOM 1607 O O . ALA A 1 207 ? 1.888 -9.828 -13.447 1.00 69.94 207 ALA A O 1
ATOM 1608 N N . THR A 1 208 ? 0.190 -9.395 -14.843 1.00 73.44 208 THR A N 1
ATOM 1609 C CA . THR A 1 208 ? 0.883 -8.348 -15.602 1.00 73.44 208 THR A CA 1
ATOM 1610 C C . THR A 1 208 ? -0.017 -7.129 -15.656 1.00 73.44 208 THR A C 1
ATOM 1612 O O . THR A 1 208 ? -1.199 -7.223 -15.982 1.00 73.44 208 THR A O 1
ATOM 1615 N N . ARG A 1 209 ? 0.541 -5.954 -15.374 1.00 76.81 209 ARG A N 1
ATOM 1616 C CA . ARG A 1 209 ? -0.157 -4.680 -15.527 1.00 76.81 209 ARG A CA 1
ATOM 1617 C C . ARG A 1 209 ? 0.597 -3.793 -16.493 1.00 76.81 209 ARG A C 1
ATOM 1619 O O . ARG A 1 209 ? 1.809 -3.646 -16.395 1.00 76.81 209 ARG A O 1
ATOM 1626 N N . SER A 1 210 ? -0.140 -3.120 -17.370 1.00 66.88 210 SER A N 1
ATOM 1627 C CA . SER A 1 210 ? 0.408 -2.002 -18.130 1.00 66.88 210 SER A CA 1
ATOM 1628 C C . SER A 1 210 ? -0.472 -0.767 -17.996 1.00 66.88 210 SER A C 1
ATOM 1630 O O . SER A 1 210 ? -1.696 -0.856 -18.010 1.00 66.88 210 SER A O 1
ATOM 1632 N N .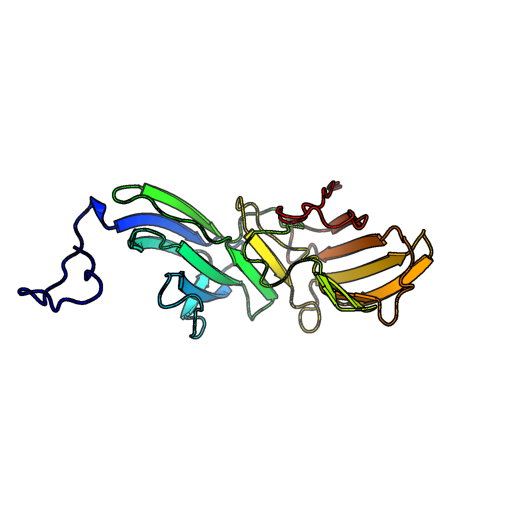 GLY A 1 211 ? 0.151 0.395 -17.838 1.00 69.81 211 GLY A N 1
ATOM 1633 C CA . GLY A 1 211 ? -0.521 1.689 -17.805 1.00 69.81 211 GLY A CA 1
ATOM 1634 C C . GLY A 1 211 ? 0.131 2.647 -18.792 1.00 69.81 211 GLY A C 1
ATOM 1635 O O . GLY A 1 211 ? 1.335 2.569 -19.034 1.00 69.81 211 GLY A O 1
ATOM 1636 N N . ARG A 1 212 ? -0.661 3.554 -19.368 1.00 65.56 212 ARG A N 1
ATOM 1637 C CA . ARG A 1 212 ? -0.156 4.687 -20.150 1.00 65.56 212 ARG A CA 1
ATOM 1638 C C . ARG A 1 212 ? -0.403 5.971 -19.379 1.00 65.56 212 ARG A C 1
ATOM 1640 O O . ARG A 1 212 ? -1.516 6.223 -18.927 1.00 65.56 212 ARG A O 1
ATOM 1647 N N . SER A 1 213 ? 0.629 6.789 -19.265 1.00 58.03 213 SER A N 1
ATOM 1648 C CA . SER A 1 213 ? 0.547 8.136 -18.720 1.00 58.03 213 SER A CA 1
ATOM 1649 C C . SER A 1 213 ? 1.024 9.113 -19.785 1.00 58.03 213 SER A C 1
ATOM 1651 O O . SER A 1 213 ? 2.184 9.073 -20.195 1.00 58.03 213 SER A O 1
ATOM 1653 N N . ALA A 1 214 ? 0.119 9.984 -20.224 1.00 46.62 214 ALA A N 1
ATOM 1654 C CA . ALA A 1 214 ? 0.458 11.159 -21.013 1.00 46.62 214 ALA A CA 1
ATOM 1655 C C . ALA A 1 214 ? 0.427 12.381 -20.080 1.00 46.62 214 ALA A C 1
ATOM 1657 O O . ALA A 1 214 ? -0.562 12.554 -19.355 1.00 46.62 214 ALA A O 1
ATOM 1658 N N . PRO A 1 215 ? 1.471 13.224 -20.050 1.00 42.31 215 PRO A N 1
ATOM 1659 C CA . PRO A 1 215 ? 1.412 14.472 -19.306 1.00 42.31 215 PRO A CA 1
ATOM 1660 C C . PRO A 1 215 ? 0.340 15.378 -19.929 1.00 42.31 215 PRO A C 1
ATOM 1662 O O . PRO A 1 215 ? 0.440 15.784 -21.082 1.00 42.31 215 PRO A O 1
ATOM 1665 N N . ARG A 1 216 ? -0.713 15.713 -19.175 1.00 38.16 216 ARG A N 1
ATOM 1666 C CA . ARG A 1 216 ? -1.624 16.801 -19.561 1.00 38.16 216 ARG A CA 1
ATOM 1667 C C . ARG A 1 216 ? -0.957 18.140 -19.257 1.00 38.16 216 ARG A C 1
ATOM 1669 O O . ARG A 1 216 ? -0.373 18.294 -18.184 1.00 38.16 216 ARG A O 1
ATOM 1676 N N . ARG A 1 217 ? -1.119 19.128 -20.151 1.00 34.66 217 ARG A N 1
ATOM 1677 C CA . ARG A 1 217 ? -0.826 20.540 -19.839 1.00 34.66 217 ARG A CA 1
ATOM 1678 C C . ARG A 1 217 ? -1.464 20.907 -18.488 1.00 34.66 217 ARG A C 1
ATOM 1680 O O . ARG A 1 217 ? -2.623 20.534 -18.268 1.00 34.66 217 ARG A O 1
ATOM 1687 N N . PRO A 1 218 ? -0.764 21.639 -17.604 1.00 35.03 218 PRO A N 1
ATOM 1688 C CA . PRO A 1 218 ? -1.363 22.094 -16.360 1.00 35.03 218 PRO A CA 1
ATOM 1689 C C . PRO A 1 218 ? -2.585 22.961 -16.686 1.00 35.03 218 PRO A C 1
ATOM 1691 O O . PRO A 1 218 ? -2.469 23.962 -17.391 1.00 35.03 218 PRO A O 1
ATOM 1694 N N . ARG A 1 219 ? -3.772 22.568 -16.205 1.00 33.78 219 ARG A N 1
ATOM 1695 C CA . ARG A 1 219 ? -4.908 23.494 -16.114 1.00 33.78 219 ARG A CA 1
ATOM 1696 C C . ARG A 1 219 ? -4.715 24.358 -14.865 1.00 33.78 219 ARG A C 1
ATOM 1698 O O . ARG A 1 219 ? -4.262 23.813 -13.860 1.00 33.78 219 ARG A O 1
ATOM 1705 N N . PRO A 1 220 ? -5.111 25.642 -14.881 1.00 35.62 220 PRO A N 1
ATOM 1706 C CA . PRO A 1 220 ? -4.796 26.570 -13.795 1.00 35.62 220 PRO A CA 1
ATOM 1707 C C . PRO A 1 220 ? -5.358 26.210 -12.410 1.00 35.62 220 PRO A C 1
ATOM 1709 O O . PRO A 1 220 ? -4.964 26.849 -11.447 1.00 35.62 220 PRO A O 1
ATOM 1712 N N . THR A 1 221 ? -6.251 25.223 -12.256 1.00 43.38 221 THR A N 1
ATOM 1713 C CA . THR A 1 221 ? -6.945 24.987 -10.971 1.00 43.38 221 THR A CA 1
ATOM 1714 C C . THR A 1 221 ? -7.402 23.539 -10.698 1.00 43.38 221 THR A C 1
ATOM 1716 O O . THR A 1 221 ? -8.303 23.328 -9.894 1.00 43.38 221 THR A O 1
ATOM 1719 N N . GLY A 1 222 ? -6.818 22.496 -11.306 1.00 33.72 222 GLY A N 1
ATOM 1720 C CA . GLY A 1 222 ? -7.320 21.120 -11.105 1.00 33.72 222 GLY A CA 1
ATOM 1721 C C . GLY A 1 222 ? -6.242 20.043 -11.052 1.00 33.72 222 GLY A C 1
ATOM 1722 O O . GLY A 1 222 ? -5.393 19.981 -11.939 1.00 33.72 222 GLY A O 1
ATOM 1723 N N . ARG A 1 223 ? -6.302 19.172 -10.030 1.00 34.50 223 ARG A N 1
ATOM 1724 C CA . ARG A 1 223 ? -5.413 18.004 -9.868 1.00 34.50 223 ARG A CA 1
ATOM 1725 C C . ARG A 1 223 ? -5.366 17.163 -11.161 1.00 34.50 223 ARG A C 1
ATOM 1727 O O . ARG A 1 223 ? -6.424 16.867 -11.721 1.00 34.50 223 ARG A O 1
ATOM 1734 N N . PRO A 1 224 ? -4.179 16.734 -11.628 1.00 35.38 224 PRO A N 1
ATOM 1735 C CA . PRO A 1 224 ? -4.071 15.850 -12.782 1.00 35.38 224 PRO A CA 1
ATOM 1736 C C . PRO A 1 224 ? -4.630 14.459 -12.450 1.00 35.38 224 PRO A C 1
ATOM 1738 O O . PRO A 1 224 ? -4.302 13.881 -11.418 1.00 35.38 224 PRO A O 1
ATOM 1741 N N . SER A 1 225 ? -5.456 13.907 -13.341 1.00 34.53 225 SER A N 1
ATOM 1742 C CA . SER A 1 225 ? -5.908 12.513 -13.290 1.00 34.53 225 SER A CA 1
ATOM 1743 C C . SER A 1 225 ? -5.326 11.726 -14.467 1.00 34.53 225 SER A C 1
ATOM 1745 O O . SER A 1 225 ? -5.407 12.152 -15.620 1.00 34.53 225 SER A O 1
ATOM 1747 N N . CYS A 1 226 ? -4.717 10.576 -14.167 1.00 33.94 226 CYS A N 1
ATOM 1748 C CA . CYS A 1 226 ? -4.280 9.582 -15.149 1.00 33.94 226 CYS A CA 1
ATOM 1749 C C . CYS A 1 226 ? -5.315 8.450 -15.206 1.00 33.94 226 CYS A C 1
ATOM 1751 O O . CYS A 1 226 ? -5.752 7.968 -14.162 1.00 33.94 226 CYS A O 1
ATOM 1753 N N . ARG A 1 227 ? -5.693 7.991 -16.406 1.00 27.98 227 ARG A N 1
ATOM 1754 C CA . ARG A 1 227 ? -6.473 6.754 -16.578 1.00 27.98 227 ARG A CA 1
ATOM 1755 C C . ARG A 1 227 ? -5.516 5.583 -16.787 1.00 27.98 227 ARG A C 1
ATOM 1757 O O . ARG A 1 227 ? -4.737 5.594 -17.732 1.00 27.98 227 ARG A O 1
ATOM 1764 N N . CYS A 1 228 ? -5.608 4.572 -15.929 1.00 33.34 228 CYS A N 1
ATOM 1765 C CA . CYS A 1 228 ? -4.972 3.270 -16.126 1.00 33.34 228 CYS A CA 1
ATOM 1766 C C . CYS A 1 228 ? -6.041 2.245 -16.527 1.00 33.34 228 CYS A C 1
ATOM 1768 O O . CYS A 1 228 ? -7.132 2.255 -15.965 1.00 33.34 228 CYS A O 1
ATOM 1770 N N . SER A 1 229 ? -5.723 1.358 -17.466 1.00 29.27 229 SER A N 1
ATOM 1771 C CA . SER A 1 229 ? -6.521 0.171 -17.800 1.00 29.27 229 SER A CA 1
ATOM 1772 C C . SER A 1 229 ? -5.808 -1.078 -17.278 1.00 29.27 229 SER A C 1
ATOM 1774 O O . SER A 1 229 ? -4.588 -1.156 -17.389 1.00 29.27 229 SER A O 1
ATOM 1776 N N . THR A 1 230 ? -6.544 -2.047 -16.735 1.00 33.78 230 THR A N 1
ATOM 1777 C CA . THR A 1 230 ? -5.998 -3.286 -16.152 1.00 33.78 230 THR A CA 1
ATOM 1778 C C . THR A 1 230 ? -6.482 -4.490 -16.959 1.00 33.78 230 THR A C 1
ATOM 1780 O O . THR A 1 230 ? -7.640 -4.521 -17.366 1.00 33.78 230 THR A O 1
ATOM 1783 N N . SER A 1 231 ? -5.620 -5.486 -17.163 1.00 30.53 231 SER A N 1
ATOM 1784 C CA . SER A 1 231 ? -5.985 -6.809 -17.680 1.00 30.53 231 SER A CA 1
ATOM 1785 C C . SER A 1 231 ? -5.301 -7.865 -16.814 1.00 30.53 231 SER A C 1
ATOM 1787 O O . SER A 1 231 ? -4.078 -7.856 -16.724 1.00 30.53 231 SER A O 1
ATOM 1789 N N . ALA A 1 232 ? -6.071 -8.739 -16.171 1.00 30.27 232 ALA A N 1
ATOM 1790 C CA . ALA A 1 232 ? -5.559 -9.915 -15.475 1.00 30.27 232 ALA A CA 1
ATOM 1791 C C . ALA A 1 232 ? -5.842 -11.151 -16.338 1.00 30.27 232 ALA A C 1
ATOM 1793 O O . ALA A 1 232 ? -6.933 -11.270 -16.893 1.00 30.27 232 ALA A O 1
ATOM 1794 N N . SER A 1 233 ? -4.871 -12.048 -16.462 1.00 29.50 233 SER A N 1
ATOM 1795 C CA . SER A 1 233 ? -5.054 -13.377 -17.050 1.00 29.50 233 SER A CA 1
ATOM 1796 C C . SER A 1 233 ? -4.821 -14.406 -15.948 1.00 29.50 233 SER A C 1
ATOM 1798 O O . SER A 1 233 ? -3.725 -14.433 -15.388 1.00 29.50 233 SER A O 1
ATOM 1800 N N . THR A 1 234 ? -5.872 -15.163 -15.625 1.00 35.25 234 THR A N 1
ATOM 1801 C CA . THR A 1 234 ? -5.893 -16.309 -14.696 1.00 35.25 234 THR A CA 1
ATOM 1802 C C . THR A 1 234 ? -5.102 -17.492 -15.220 1.00 35.25 234 THR A C 1
ATOM 1804 O O . THR A 1 234 ? -5.217 -17.745 -16.441 1.00 35.25 234 THR A O 1
#

Secondary structure (DSSP, 8-state):
-PPPTT---S-------GGGEEEEEEEE--SS-EEEEEEEEEE-SS--S----PEEEEESEEEEEEEE--TT-EEEEEEEETTTTEEEE---PPPPTT-EEEEEESPSPPB----TT-SS-SEEETTEEEEE--S-B-SSTT-EEEE-TTT-TTEEEEEEEEETTEEEEEEESSEEEETT--SS---EEEEEEEEE-TTT-TT--EEEEEEEEPPPPPPTT-------------

Radius of gyration: 20.43 Å; chains: 1; bounding box: 40×51×59 Å

Sequence (234 aa):
MWPQCGAIPKDLTYQPGKNELAVLDTKFHGGKPADGGEFRYSITDNFPVGFGFPEKIRFPAERTDYVSTGSGQRWHESLTSGPGAIEQRSGTPASRGGSHAELNWFKPVLHPWLGTGLGWGQQRRGNDLKFNTPGWGDSGPDHTGFGDVWNADSMTQTTEVYANGVRVARQTGSGAYAWNSDPGEQTYKVVTDTTLNPERWRLATKATRSGRSAPRRPRPTGRPSCRCSTSAST

pLDDT: mean 83.04, std 17.91, range [27.98, 97.88]